Protein AF-A0A7S3JLV6-F1 (afdb_monomer_lite)

Secondary structure (DSSP, 8-state):
---SS---HHHHHHHHHHHHHHHHHHHHHH--S-HHHHHHHHHHHHH-S--PPPPHHHHHHHHHHHHHHHHHHHHHTTTTTTSTTS-SS-----------------------SPPPPP------STT----GGGS------HHHHHHHHHHHHHSTTTTT--HHHHHHHHHH-EEEEE-TT-EEE-TTSPP-EEEEEEES-EEEEE-SSTTSPPEEEEEE-TT-EE-HHHHHH----SSEEEESS-EEEEEEEHHHHHHH-

Sequence (261 aa):
LKMPGGKSKKEIGKIISPILEKLVNRLLIIKPEDPLPYMIQYLEDSIGAGAKPLSKKETEELARLRKQHQKMRDKLGHEEREEDAKIDAEMSDSDDEEYIDELPEVAQRKMTGPARTSVSAEAYGVYHKKSIMASRIIPKSDAIKSNIRSRLLQSFMFSHLNDKDLEIVIDAMEEKIFEPGATVIQQGDDGAELFLVGEGALECFRVMKKGDDPEKIKEYEPGDAFGELALLYNTPRAATIKAKSQSVLYSLDRDTFNLIV

pLDDT: mean 76.67, std 17.54, range [31.52, 97.81]

InterPro domains:
  IPR000595 Cyclic nucleotide-binding domain [PF00027] (176-258)
  IPR000595 Cyclic nucleotide-binding domain [PS50042] (157-261)
  IPR000595 Cyclic nucleotide-binding domain [SM00100] (157-260)
  IPR000595 Cyclic nucleotide-binding domain [cd00038] (157-261)
  IPR014710 RmlC-like jelly roll fold [G3DSA:2.60.120.10] (118-261)
  IPR018488 Cyclic nucleotide-binding, conserved site [PS00888] (184-200)
  IPR018488 Cyclic nucleotide-binding, conserved site [PS00889] (226-243)
  IPR018490 Cyclic nucleotide-binding domain superfamily [SSF51206] (139-260)
  IPR050503 cAMP-dependent protein kinase regulatory subunit-like [PTHR11635] (26-260)

Foldseek 3Di:
DDDPDDDDPVRVCVVVVVLVVVLVVVCVVVVDPDSVVVSVVSCCVVVDPPPDPDDPVRVVVVVVVVVVVVVVVVVVVVVVPPPPPPDPDDDDDDPDPPPPDDDPPPPPPPPPDDDDDDFDADDDDPVPCPDLVPQAFDDDDPVQLVLQLVLLCLEPVRVPFDPVLSSSQSRNWDKDKDAAFDWPAAFQAQFFKKKAWSAAKKWKWADPDDPDDTDTDDMDHHSYIDDVVCLGGVGTHRIIMGGNHTTIMIMHGSVSVVNGD

Structure (mmCIF, N/CA/C/O backbone):
data_AF-A0A7S3JLV6-F1
#
_entry.id   AF-A0A7S3JLV6-F1
#
loop_
_atom_site.group_PDB
_atom_site.id
_atom_site.type_symbol
_atom_site.label_atom_id
_atom_site.label_alt_id
_atom_site.label_comp_id
_atom_site.label_asym_id
_atom_site.label_entity_id
_atom_site.label_seq_id
_atom_site.pdbx_PDB_ins_code
_atom_site.Cartn_x
_atom_site.Cartn_y
_atom_site.Cartn_z
_atom_site.occupancy
_atom_site.B_iso_or_equiv
_atom_site.auth_seq_id
_atom_site.auth_comp_id
_atom_site.auth_asym_id
_atom_site.auth_atom_id
_atom_site.pdbx_PDB_model_num
ATOM 1 N N . LEU A 1 1 ? 48.123 -6.982 -45.212 1.00 38.78 1 LEU A N 1
ATOM 2 C CA . LEU A 1 1 ? 49.195 -6.468 -44.329 1.00 38.78 1 LEU A CA 1
ATOM 3 C C . LEU A 1 1 ? 49.626 -7.556 -43.350 1.00 38.78 1 LEU A C 1
ATOM 5 O O . LEU A 1 1 ? 48.815 -7.981 -42.534 1.00 38.78 1 LEU A O 1
ATOM 9 N N . LYS A 1 2 ? 50.864 -8.045 -43.470 1.00 31.52 2 LYS A N 1
ATOM 10 C CA . LYS A 1 2 ? 51.474 -9.028 -42.562 1.00 31.52 2 LYS A CA 1
ATOM 11 C C . LYS A 1 2 ? 52.355 -8.237 -41.588 1.00 31.52 2 LYS A C 1
ATOM 13 O O . LYS A 1 2 ? 53.310 -7.613 -42.033 1.00 31.52 2 LYS A O 1
ATOM 18 N N . MET A 1 3 ? 51.977 -8.177 -40.310 1.00 36.69 3 MET A N 1
ATOM 19 C CA . MET A 1 3 ? 52.748 -7.460 -39.282 1.00 36.69 3 MET A CA 1
ATOM 20 C C . MET A 1 3 ? 53.935 -8.315 -38.796 1.00 36.69 3 MET A C 1
ATOM 22 O O . MET A 1 3 ? 53.823 -9.546 -38.796 1.00 36.69 3 MET A O 1
ATOM 26 N N . PRO A 1 4 ? 55.072 -7.702 -38.415 1.00 40.78 4 PRO A N 1
ATOM 27 C CA . PRO A 1 4 ? 56.268 -8.422 -37.995 1.00 40.78 4 PRO A CA 1
ATOM 28 C C . PRO A 1 4 ? 56.099 -8.897 -36.543 1.00 40.78 4 PRO A C 1
ATOM 30 O O . PRO A 1 4 ? 55.912 -8.088 -35.641 1.00 40.78 4 PRO A O 1
ATOM 33 N N . GLY A 1 5 ? 56.133 -10.214 -36.323 1.00 46.88 5 GLY A N 1
ATOM 34 C CA . GLY A 1 5 ? 55.893 -10.845 -35.015 1.00 46.88 5 GLY A CA 1
ATOM 35 C C . GLY A 1 5 ? 54.697 -11.793 -35.076 1.00 46.88 5 GLY A C 1
ATOM 36 O O . GLY A 1 5 ? 53.556 -11.402 -34.852 1.00 46.88 5 GLY A O 1
ATOM 37 N N . GLY A 1 6 ? 54.962 -13.039 -35.470 1.00 51.66 6 GLY A N 1
ATOM 38 C CA . GLY A 1 6 ? 53.968 -14.010 -35.928 1.00 51.66 6 GLY A CA 1
ATOM 39 C C . GLY A 1 6 ? 52.929 -14.435 -34.891 1.00 51.66 6 GLY A C 1
ATOM 40 O O . GLY A 1 6 ? 53.185 -15.340 -34.105 1.00 51.66 6 GLY A O 1
ATOM 41 N N . LYS A 1 7 ? 51.726 -13.859 -34.986 1.00 51.75 7 LYS A N 1
ATOM 42 C CA . LYS A 1 7 ? 50.461 -14.511 -34.617 1.00 51.75 7 LYS A CA 1
ATOM 43 C C . LYS A 1 7 ? 49.402 -14.199 -35.677 1.00 51.75 7 LYS A C 1
ATOM 45 O O . LYS A 1 7 ? 49.280 -13.063 -36.135 1.00 51.75 7 LYS A O 1
ATOM 50 N N . SER A 1 8 ? 48.664 -15.212 -36.121 1.00 58.25 8 SER A N 1
ATOM 51 C CA . SER A 1 8 ? 47.588 -15.080 -37.113 1.00 58.25 8 SER A CA 1
ATOM 52 C C . SER A 1 8 ? 46.429 -14.239 -36.554 1.00 58.25 8 SER A C 1
ATOM 54 O O . SER A 1 8 ? 46.129 -14.329 -35.365 1.00 58.25 8 SER A O 1
ATOM 56 N N . LYS A 1 9 ? 45.697 -13.478 -37.391 1.00 58.44 9 LYS A N 1
ATOM 57 C CA . LYS A 1 9 ? 44.464 -12.756 -36.977 1.00 58.44 9 LYS A CA 1
ATOM 58 C C . LYS A 1 9 ? 43.490 -13.660 -36.198 1.00 58.44 9 LYS A C 1
ATOM 60 O O . LYS A 1 9 ? 42.845 -13.204 -35.260 1.00 58.44 9 LYS A O 1
ATOM 65 N N . LYS A 1 10 ? 43.425 -14.951 -36.553 1.00 61.53 10 LYS A N 1
ATOM 66 C CA . LYS A 1 10 ? 42.602 -15.962 -35.865 1.00 61.53 10 LYS A CA 1
ATOM 67 C C . LYS A 1 10 ? 43.108 -16.303 -34.456 1.00 61.53 10 LYS A C 1
ATOM 69 O O . LYS A 1 10 ? 42.305 -16.615 -33.587 1.00 61.53 10 LYS A O 1
ATOM 74 N N . GLU A 1 11 ? 44.414 -16.252 -34.219 1.00 59.38 11 GLU A N 1
ATOM 75 C CA . GLU A 1 11 ? 45.017 -16.518 -32.904 1.00 59.38 11 GLU A CA 1
ATOM 76 C C . GLU A 1 11 ? 44.835 -15.334 -31.956 1.00 59.38 11 GLU A C 1
ATOM 78 O O . GLU A 1 11 ? 44.577 -15.531 -30.775 1.00 59.38 11 GLU A O 1
ATOM 83 N N . ILE A 1 12 ? 44.894 -14.110 -32.485 1.00 61.12 12 ILE A N 1
ATOM 84 C CA . ILE A 1 12 ? 44.617 -12.887 -31.723 1.00 61.12 12 ILE A CA 1
ATOM 85 C C . ILE A 1 12 ? 43.153 -12.873 -31.261 1.00 61.12 12 ILE A C 1
ATOM 87 O O . ILE A 1 12 ? 42.892 -12.658 -30.080 1.00 61.12 12 ILE A O 1
ATOM 91 N N . GLY A 1 13 ? 42.208 -13.194 -32.153 1.00 61.16 13 GLY A N 1
ATOM 92 C CA . GLY A 1 13 ? 40.788 -13.306 -31.795 1.00 61.16 13 GLY A CA 1
ATOM 93 C C . GLY A 1 13 ? 40.528 -14.334 -30.689 1.00 61.16 13 GLY A C 1
ATOM 94 O O . GLY A 1 13 ? 39.818 -14.043 -29.735 1.00 61.16 13 GLY A O 1
ATOM 95 N N . LYS A 1 14 ? 41.190 -15.499 -30.736 1.00 68.75 14 LYS A N 1
ATOM 96 C CA . LYS A 1 14 ? 41.064 -16.534 -29.691 1.00 68.75 14 LYS A CA 1
ATOM 97 C C . LYS A 1 14 ? 41.567 -16.100 -28.309 1.00 68.75 14 LYS A C 1
ATOM 99 O O . LYS A 1 14 ? 41.136 -16.676 -27.318 1.00 68.75 14 LYS A O 1
ATOM 104 N N . ILE A 1 15 ? 42.476 -15.128 -28.240 1.00 68.25 15 ILE A N 1
ATOM 105 C CA . ILE A 1 15 ? 43.037 -14.621 -26.977 1.00 68.25 15 ILE A CA 1
ATOM 106 C C . ILE A 1 15 ? 42.240 -13.414 -26.468 1.00 68.25 15 ILE A C 1
ATOM 108 O O . ILE A 1 15 ? 42.000 -13.303 -25.270 1.00 68.25 15 ILE A O 1
ATOM 112 N N . ILE A 1 16 ? 41.811 -12.525 -27.368 1.00 67.38 16 ILE A N 1
ATOM 113 C CA . ILE A 1 16 ? 41.129 -11.274 -27.013 1.00 67.38 16 ILE A CA 1
ATOM 114 C C . ILE A 1 16 ? 39.658 -11.509 -26.649 1.00 67.38 16 ILE A C 1
ATOM 116 O O . ILE A 1 16 ? 39.186 -10.940 -25.664 1.00 67.38 16 ILE A O 1
ATOM 120 N N . SER A 1 17 ? 38.936 -12.356 -27.392 1.00 75.62 17 SER A N 1
ATOM 121 C CA . SER A 1 17 ? 37.501 -12.580 -27.163 1.00 75.62 17 SER A CA 1
ATOM 122 C C . SER A 1 17 ? 37.182 -13.047 -25.733 1.00 75.62 17 SER A C 1
ATOM 124 O O . SER A 1 17 ? 36.332 -12.423 -25.106 1.00 75.62 17 SER A O 1
ATOM 126 N N . PRO A 1 18 ? 37.905 -14.017 -25.133 1.00 80.44 18 PRO A N 1
ATOM 127 C CA . PRO A 1 18 ? 37.627 -14.448 -23.760 1.00 80.44 18 PRO A CA 1
ATOM 128 C C . PRO A 1 18 ? 37.896 -13.379 -22.690 1.00 80.44 18 PRO A C 1
ATOM 130 O O . PRO A 1 18 ? 37.285 -13.412 -21.623 1.00 80.44 18 PRO A O 1
ATOM 133 N N . ILE A 1 19 ? 38.829 -12.453 -22.937 1.00 79.19 19 ILE A N 1
ATOM 134 C CA . ILE A 1 19 ? 39.157 -11.364 -22.001 1.00 79.19 19 ILE A CA 1
ATOM 135 C C . ILE A 1 19 ? 38.066 -10.294 -22.059 1.00 79.19 19 ILE A C 1
ATOM 137 O O . ILE A 1 19 ? 37.557 -9.876 -21.020 1.00 79.19 19 ILE A O 1
ATOM 141 N N . LEU A 1 20 ? 37.664 -9.897 -23.270 1.00 78.94 20 LEU A N 1
ATOM 142 C CA . LEU A 1 20 ? 36.603 -8.912 -23.469 1.00 78.94 20 LEU A CA 1
ATOM 143 C C . LEU A 1 20 ? 35.240 -9.436 -23.010 1.00 78.94 20 LEU A C 1
ATOM 145 O O . LEU A 1 20 ? 34.510 -8.706 -22.352 1.00 78.94 20 LEU A O 1
ATOM 149 N N . GLU A 1 21 ? 34.913 -10.703 -23.266 1.00 81.88 21 GLU A N 1
ATOM 150 C CA . GLU A 1 21 ? 33.673 -11.314 -22.768 1.00 81.88 21 GLU A CA 1
ATOM 151 C C . GLU A 1 21 ? 33.609 -11.302 -21.235 1.00 81.88 21 GLU A C 1
ATOM 153 O O . GLU A 1 21 ? 32.581 -10.956 -20.651 1.00 81.88 21 GLU A O 1
ATOM 158 N N . LYS A 1 22 ? 34.717 -11.620 -20.554 1.00 80.50 22 LYS A N 1
ATOM 159 C CA . LYS A 1 22 ? 34.779 -11.565 -19.086 1.00 80.50 22 LYS A CA 1
ATOM 160 C C . LYS A 1 22 ? 34.726 -10.134 -18.545 1.00 80.50 22 LYS A C 1
ATOM 162 O O . LYS A 1 22 ? 34.094 -9.924 -17.509 1.00 80.50 22 LYS A O 1
ATOM 167 N N . LEU A 1 23 ? 35.336 -9.169 -19.234 1.00 83.19 23 LEU A N 1
ATOM 168 C CA . LEU A 1 23 ? 35.244 -7.747 -18.892 1.00 83.19 23 LEU A CA 1
ATOM 169 C C . LEU A 1 23 ? 33.799 -7.250 -19.000 1.00 83.19 23 LEU A C 1
ATOM 171 O O . LEU A 1 23 ? 33.279 -6.666 -18.053 1.00 83.19 23 LEU A O 1
ATOM 175 N N . VAL A 1 24 ? 33.140 -7.524 -20.129 1.00 82.94 24 VAL A N 1
ATOM 176 C CA . VAL A 1 24 ? 31.755 -7.110 -20.390 1.00 82.94 24 VAL A CA 1
ATOM 177 C C . VAL A 1 24 ? 30.806 -7.744 -19.377 1.00 82.94 24 VAL A C 1
ATOM 179 O O . VAL A 1 24 ? 29.995 -7.039 -18.785 1.00 82.94 24 VAL A O 1
ATOM 182 N N . ASN A 1 25 ? 30.954 -9.039 -19.085 1.00 83.62 25 ASN A N 1
ATOM 183 C CA . ASN A 1 25 ? 30.148 -9.694 -18.054 1.00 83.62 25 ASN A CA 1
ATOM 184 C C . ASN A 1 25 ? 30.322 -9.035 -16.677 1.00 83.62 25 ASN A C 1
ATOM 186 O O . ASN A 1 25 ? 29.342 -8.838 -15.965 1.00 83.62 25 ASN A O 1
ATOM 190 N N . ARG A 1 26 ? 31.545 -8.643 -16.296 1.00 81.75 26 ARG A N 1
ATOM 191 C CA . ARG A 1 26 ? 31.773 -7.945 -15.022 1.00 81.75 26 ARG A CA 1
ATOM 192 C C . ARG A 1 26 ? 31.239 -6.515 -15.008 1.00 81.75 26 ARG A C 1
ATOM 194 O O . ARG A 1 26 ? 30.681 -6.111 -13.993 1.00 81.75 26 ARG A O 1
ATOM 201 N N . LEU A 1 27 ? 31.349 -5.781 -16.114 1.00 85.75 27 LEU A N 1
ATOM 202 C CA . LEU A 1 27 ? 30.738 -4.457 -16.261 1.00 85.75 27 LEU A CA 1
ATOM 203 C C . LEU A 1 27 ? 29.217 -4.520 -16.113 1.00 85.75 27 LEU A C 1
ATOM 205 O O . LEU A 1 27 ? 28.640 -3.682 -15.428 1.00 85.75 27 LEU A O 1
ATOM 209 N N . LEU A 1 28 ? 28.577 -5.532 -16.706 1.00 85.06 28 LEU A N 1
ATOM 210 C CA . LEU A 1 28 ? 27.129 -5.726 -16.610 1.00 85.06 28 LEU A CA 1
ATOM 211 C C . LEU A 1 28 ? 26.672 -6.116 -15.197 1.00 85.06 28 LEU A C 1
ATOM 213 O O . LEU A 1 28 ? 25.560 -5.768 -14.810 1.00 85.06 28 LEU A O 1
ATOM 217 N N . ILE A 1 29 ? 27.516 -6.809 -14.425 1.00 85.94 29 ILE A N 1
ATOM 218 C CA . ILE A 1 29 ? 27.214 -7.200 -13.039 1.00 85.94 29 ILE A CA 1
ATOM 219 C C . ILE A 1 29 ? 27.423 -6.034 -12.064 1.00 85.94 29 ILE A C 1
ATOM 221 O O . ILE A 1 29 ? 26.593 -5.816 -11.189 1.00 85.94 29 ILE A O 1
ATOM 225 N N . ILE A 1 30 ? 28.539 -5.311 -12.185 1.00 85.25 30 ILE A N 1
ATOM 226 C CA . ILE A 1 30 ? 28.943 -4.285 -11.208 1.00 85.25 30 ILE A CA 1
ATOM 227 C C . ILE A 1 30 ? 28.317 -2.925 -11.529 1.00 85.25 30 ILE A C 1
ATOM 229 O O . ILE A 1 30 ? 28.078 -2.143 -10.615 1.00 85.25 30 ILE A O 1
ATOM 233 N N . LYS A 1 31 ? 28.039 -2.656 -12.812 1.00 83.31 31 LYS A N 1
ATOM 234 C CA . LYS A 1 31 ? 27.427 -1.423 -13.326 1.00 83.31 31 LYS A CA 1
ATOM 235 C C . LYS A 1 31 ? 28.002 -0.143 -12.677 1.00 83.31 31 LYS A C 1
ATOM 237 O O . LYS A 1 31 ? 27.264 0.592 -12.022 1.00 83.31 31 LYS A O 1
ATOM 242 N N . PRO A 1 32 ? 29.313 0.124 -12.827 1.00 83.25 32 PRO A N 1
ATOM 243 C CA . PRO A 1 32 ? 29.923 1.345 -12.303 1.00 83.25 32 PRO A CA 1
ATOM 244 C C . PRO A 1 32 ? 29.370 2.598 -13.007 1.00 83.25 32 PRO A C 1
ATOM 246 O O . PRO A 1 32 ? 29.011 2.533 -14.182 1.00 83.25 32 PRO A O 1
ATOM 249 N N . GLU A 1 33 ? 29.330 3.736 -12.301 1.00 78.44 33 GLU A N 1
ATOM 250 C CA . GLU A 1 33 ? 28.879 5.030 -12.853 1.00 78.44 33 GLU A CA 1
ATOM 251 C C . GLU A 1 33 ? 29.753 5.512 -14.022 1.00 78.44 33 GLU A C 1
ATOM 253 O O . GLU A 1 33 ? 29.227 6.037 -15.001 1.00 78.44 33 GLU A O 1
ATOM 258 N N . ASP A 1 34 ? 31.069 5.273 -13.954 1.00 83.38 34 ASP A N 1
ATOM 259 C CA . ASP A 1 34 ? 32.001 5.469 -15.067 1.00 83.38 34 ASP A CA 1
ATOM 260 C C . ASP A 1 34 ? 32.699 4.138 -15.412 1.00 83.38 34 ASP A C 1
ATOM 262 O O . ASP A 1 34 ? 33.467 3.603 -14.601 1.00 83.38 34 ASP A O 1
ATOM 266 N N . PRO A 1 35 ? 32.447 3.562 -16.601 1.00 78.88 35 PRO A N 1
ATOM 267 C CA . PRO A 1 35 ? 33.045 2.295 -16.999 1.00 78.88 35 PRO A CA 1
ATOM 268 C C . PRO A 1 35 ? 34.532 2.417 -17.360 1.00 78.88 35 PRO A C 1
ATOM 270 O O . PRO A 1 35 ? 35.232 1.405 -17.345 1.00 78.88 35 PRO A O 1
ATOM 273 N N . LEU A 1 36 ? 35.042 3.612 -17.689 1.00 78.62 36 LEU A N 1
ATOM 274 C CA . LEU A 1 36 ? 36.404 3.781 -18.211 1.00 78.62 36 LEU A CA 1
ATOM 275 C C . LEU A 1 36 ? 37.499 3.410 -17.194 1.00 78.62 36 LEU A C 1
ATOM 277 O O . LEU A 1 36 ? 38.338 2.571 -17.539 1.00 78.62 36 LEU A O 1
ATOM 281 N N . PRO A 1 37 ? 37.503 3.932 -15.949 1.00 83.75 37 PRO A N 1
ATOM 282 C CA . PRO A 1 37 ? 38.510 3.567 -14.950 1.00 83.75 37 PRO A CA 1
ATOM 283 C C . PRO A 1 37 ? 38.500 2.069 -14.632 1.00 83.75 37 PRO A C 1
ATOM 285 O O . PRO A 1 37 ? 39.553 1.445 -14.514 1.00 83.75 37 PRO A O 1
ATOM 288 N N . TYR A 1 38 ? 37.304 1.477 -14.566 1.00 82.19 38 TYR A N 1
ATOM 289 C CA . TYR A 1 38 ? 37.124 0.056 -14.280 1.00 82.19 38 TYR A CA 1
ATOM 290 C C . TYR A 1 38 ? 37.680 -0.836 -15.397 1.00 82.19 38 TYR A C 1
ATOM 292 O O . TYR A 1 38 ? 38.360 -1.827 -15.129 1.00 82.19 38 TYR A O 1
ATOM 300 N N . MET A 1 39 ? 37.419 -0.484 -16.661 1.00 80.75 39 MET A N 1
ATOM 301 C CA . MET A 1 39 ? 37.956 -1.215 -17.811 1.00 80.75 39 MET A CA 1
ATOM 302 C C . MET A 1 39 ? 39.480 -1.167 -17.859 1.00 80.75 39 MET A C 1
ATOM 304 O O . MET A 1 39 ? 40.103 -2.186 -18.146 1.00 80.75 39 MET A O 1
ATOM 308 N N . ILE A 1 40 ? 40.072 -0.004 -17.575 1.00 80.75 40 ILE A N 1
ATOM 309 C CA . ILE A 1 40 ? 41.527 0.179 -17.570 1.00 80.75 40 ILE A CA 1
ATOM 310 C C . ILE A 1 40 ? 42.155 -0.714 -16.502 1.00 80.75 40 ILE A C 1
ATOM 312 O O . ILE A 1 40 ? 42.997 -1.542 -16.836 1.00 80.75 40 ILE A O 1
ATOM 316 N N . GLN A 1 41 ? 41.671 -0.633 -15.262 1.00 79.31 41 GLN A N 1
ATOM 317 C CA . GLN A 1 41 ? 42.179 -1.447 -14.160 1.00 79.31 41 GLN A CA 1
ATOM 318 C C . GLN A 1 41 ? 42.022 -2.952 -14.431 1.00 79.31 41 GLN A C 1
ATOM 320 O O . GLN A 1 41 ? 42.948 -3.732 -14.226 1.00 79.31 41 GLN A O 1
ATOM 325 N N . TYR A 1 42 ? 40.874 -3.376 -14.969 1.00 81.12 42 TYR A N 1
ATOM 326 C CA . TYR A 1 42 ? 40.648 -4.779 -15.320 1.00 81.12 42 TYR A CA 1
ATOM 327 C C . TYR A 1 42 ? 41.605 -5.274 -16.412 1.00 81.12 42 TYR A C 1
ATOM 329 O O . TYR A 1 42 ? 42.077 -6.413 -16.365 1.00 81.12 42 TYR A O 1
ATOM 337 N N . LEU A 1 43 ? 41.884 -4.448 -17.422 1.00 78.81 43 LEU A N 1
ATOM 338 C CA . LEU A 1 43 ? 42.823 -4.785 -18.491 1.00 78.81 43 LEU A CA 1
ATOM 339 C C . LEU A 1 43 ? 44.273 -4.792 -17.987 1.00 78.81 43 LEU A C 1
ATOM 341 O O . LEU A 1 43 ? 45.035 -5.673 -18.379 1.00 78.81 43 LEU A O 1
ATOM 345 N N . GLU A 1 44 ? 44.635 -3.884 -17.082 1.00 75.00 44 GLU A N 1
ATOM 346 C CA . GLU A 1 44 ? 45.940 -3.860 -16.410 1.00 75.00 44 GLU A CA 1
ATOM 347 C C . GLU A 1 44 ? 46.174 -5.128 -15.573 1.00 75.00 44 GLU A C 1
ATOM 349 O O . GLU A 1 44 ? 47.216 -5.777 -15.706 1.00 75.00 44 GLU A O 1
ATOM 354 N N . ASP A 1 45 ? 45.173 -5.541 -14.795 1.00 74.56 45 ASP A N 1
ATOM 355 C CA . ASP A 1 45 ? 45.230 -6.744 -13.962 1.00 74.56 45 ASP A CA 1
ATOM 356 C C . ASP A 1 45 ? 45.231 -8.039 -14.794 1.00 74.56 45 ASP A C 1
ATOM 358 O O . ASP A 1 45 ? 45.881 -9.023 -14.434 1.00 74.56 45 ASP A O 1
ATOM 362 N N . SER A 1 46 ? 44.503 -8.064 -15.917 1.00 69.19 46 SER A N 1
ATOM 363 C CA . SER A 1 46 ? 44.333 -9.272 -16.742 1.00 69.19 46 SER A CA 1
ATOM 364 C C . SER A 1 46 ? 45.442 -9.502 -17.770 1.00 69.19 46 SER A C 1
ATOM 366 O O . SER A 1 46 ? 45.711 -10.653 -18.116 1.00 69.19 46 SER A O 1
ATOM 368 N N . ILE A 1 47 ? 46.096 -8.443 -18.257 1.00 65.88 47 ILE A N 1
ATOM 369 C CA . ILE A 1 47 ? 47.192 -8.540 -19.238 1.00 65.88 47 ILE A CA 1
ATOM 370 C C . ILE A 1 47 ? 48.561 -8.631 -18.533 1.00 65.88 47 ILE A C 1
ATOM 372 O O . ILE A 1 47 ? 49.548 -9.048 -19.145 1.00 65.88 47 ILE A O 1
ATOM 376 N N . GLY A 1 48 ? 48.612 -8.353 -17.225 1.00 54.69 48 GLY A N 1
ATOM 377 C CA . GLY A 1 48 ? 49.842 -8.298 -16.442 1.00 54.69 48 GLY A CA 1
ATOM 378 C C . GLY A 1 48 ? 50.619 -7.015 -16.737 1.00 54.69 48 GLY A C 1
ATOM 379 O O . GLY A 1 48 ? 50.591 -6.503 -17.854 1.00 54.69 48 GLY A O 1
ATOM 380 N N . ALA A 1 49 ? 51.319 -6.497 -15.724 1.00 49.84 49 ALA A N 1
ATOM 381 C CA . ALA A 1 49 ? 52.064 -5.233 -15.715 1.00 49.84 49 ALA A CA 1
ATOM 382 C C . ALA A 1 49 ? 53.202 -5.150 -16.765 1.00 49.84 49 ALA A C 1
ATOM 384 O O . ALA A 1 49 ? 54.388 -5.139 -16.443 1.00 49.84 49 ALA A O 1
ATOM 385 N N . GLY A 1 50 ? 52.837 -5.103 -18.046 1.00 46.34 50 GLY A N 1
ATOM 386 C CA . GLY A 1 50 ? 53.720 -4.985 -19.203 1.00 46.34 50 GLY A CA 1
ATOM 387 C C . GLY A 1 50 ? 53.546 -3.677 -19.973 1.00 46.34 50 GLY A C 1
ATOM 388 O O . GLY A 1 50 ? 54.248 -3.463 -20.962 1.00 46.34 50 GLY A O 1
ATOM 389 N N . ALA A 1 51 ? 52.658 -2.781 -19.535 1.00 50.69 51 ALA A N 1
ATOM 390 C CA . ALA A 1 51 ? 52.667 -1.405 -20.007 1.00 50.69 51 ALA A CA 1
ATOM 391 C C . ALA A 1 51 ? 53.881 -0.705 -19.383 1.00 50.69 51 ALA A C 1
ATOM 393 O O . ALA A 1 51 ? 53.810 -0.127 -18.300 1.00 50.69 51 ALA A O 1
ATOM 394 N N . LYS A 1 52 ? 55.039 -0.793 -20.051 1.00 56.78 52 LYS A N 1
ATOM 395 C CA . LYS A 1 52 ? 56.135 0.139 -19.769 1.00 56.78 52 LYS A CA 1
ATOM 396 C C . LYS A 1 52 ? 55.552 1.555 -19.868 1.00 56.78 52 LYS A C 1
ATOM 398 O O . LYS A 1 52 ? 54.824 1.813 -20.830 1.00 56.78 52 LYS A O 1
ATOM 403 N N . PRO A 1 53 ? 55.843 2.456 -18.912 1.00 57.69 53 PRO A N 1
ATOM 404 C CA . PRO A 1 53 ? 55.431 3.848 -19.041 1.00 57.69 53 PRO A CA 1
ATOM 405 C C . PRO A 1 53 ? 55.900 4.361 -20.403 1.00 57.69 53 PRO A C 1
ATOM 407 O O . PRO A 1 53 ? 57.028 4.052 -20.806 1.00 57.69 53 PRO A O 1
ATOM 410 N N . LEU A 1 54 ? 55.013 5.070 -21.116 1.00 57.69 54 LEU A N 1
ATOM 411 C CA . LEU A 1 54 ? 55.284 5.556 -22.469 1.00 57.69 54 LEU A CA 1
ATOM 412 C C . LEU A 1 54 ? 56.673 6.203 -22.503 1.00 57.69 54 LEU A C 1
ATOM 414 O O . LEU A 1 54 ? 57.020 7.018 -21.642 1.00 57.69 54 LEU A O 1
ATOM 418 N N . SER A 1 55 ? 57.480 5.820 -23.489 1.00 65.69 55 SER A N 1
ATOM 419 C CA . SER A 1 55 ? 58.785 6.430 -23.719 1.00 65.69 55 SER A CA 1
ATOM 420 C C . SER A 1 55 ? 58.622 7.944 -23.859 1.00 65.69 55 SER A C 1
ATOM 422 O O . SER A 1 55 ? 57.627 8.409 -24.413 1.00 65.69 55 SER A O 1
ATOM 424 N N . LYS A 1 56 ? 59.618 8.733 -23.430 1.00 62.94 56 LYS A N 1
ATOM 425 C CA . LYS A 1 56 ? 59.584 10.206 -23.556 1.00 62.94 56 LYS A CA 1
ATOM 426 C C . LYS A 1 56 ? 59.199 10.671 -24.971 1.00 62.94 56 LYS A C 1
ATOM 428 O O . LYS A 1 56 ? 58.472 11.647 -25.123 1.00 62.94 56 LYS A O 1
ATOM 433 N N . LYS A 1 57 ? 59.618 9.922 -26.000 1.00 68.88 57 LYS A N 1
ATOM 434 C CA . LYS A 1 57 ? 59.248 10.183 -27.400 1.00 68.88 57 LYS A CA 1
ATOM 435 C C . LYS A 1 57 ? 57.763 9.939 -27.685 1.00 68.88 57 LYS A C 1
ATOM 437 O O . LYS A 1 57 ? 57.134 10.752 -28.348 1.00 68.88 57 LYS A O 1
ATOM 442 N N . GLU A 1 58 ? 57.200 8.859 -27.153 1.00 70.38 58 GLU A N 1
ATOM 443 C CA . GLU A 1 58 ? 55.788 8.501 -27.335 1.00 70.38 58 GLU A CA 1
ATOM 444 C C . GLU A 1 58 ? 54.877 9.471 -26.570 1.00 70.38 58 GLU A C 1
ATOM 446 O O . GLU A 1 58 ? 53.823 9.855 -27.069 1.00 70.38 58 GLU A O 1
ATOM 451 N N . THR A 1 59 ? 55.301 9.953 -25.394 1.00 70.00 59 THR A N 1
ATOM 452 C CA . THR A 1 59 ? 54.561 10.986 -24.648 1.00 70.00 59 THR A CA 1
ATOM 453 C C . THR A 1 59 ? 54.551 12.338 -25.362 1.00 70.00 59 THR A C 1
ATOM 455 O O . THR A 1 59 ? 53.530 13.027 -25.365 1.00 70.00 59 THR A O 1
ATOM 458 N N . GLU A 1 60 ? 55.666 12.715 -25.995 1.00 73.81 60 GLU A N 1
ATOM 459 C CA . GLU A 1 60 ? 55.765 13.943 -26.791 1.00 73.81 60 GLU A CA 1
ATOM 460 C C . GLU A 1 60 ? 54.919 13.856 -28.065 1.00 73.81 60 GLU A C 1
ATOM 462 O O . GLU A 1 60 ? 54.223 14.812 -28.414 1.00 73.81 60 GLU A O 1
ATOM 467 N N . GLU A 1 61 ? 54.917 12.699 -28.729 1.00 79.50 61 GLU A N 1
ATOM 468 C CA . GLU A 1 61 ? 54.082 12.432 -29.899 1.00 79.50 61 GLU A CA 1
ATOM 469 C C . GLU A 1 61 ? 52.587 12.458 -29.548 1.00 79.50 61 GLU A C 1
ATOM 471 O O . GLU A 1 61 ? 51.807 13.132 -30.224 1.00 79.50 61 GLU A O 1
ATOM 476 N N . LEU A 1 62 ? 52.192 11.840 -28.431 1.00 69.69 62 LEU A N 1
ATOM 477 C CA . LEU A 1 62 ? 50.812 11.850 -27.942 1.00 69.69 62 LEU A CA 1
ATOM 478 C C . LEU A 1 62 ? 50.336 13.269 -27.588 1.00 69.69 62 LEU A C 1
ATOM 480 O O . LEU A 1 62 ? 49.205 13.649 -27.902 1.00 69.69 62 LEU A O 1
ATOM 484 N N . ALA A 1 63 ? 51.200 14.087 -26.977 1.00 76.31 63 ALA A N 1
ATOM 485 C CA . ALA A 1 63 ? 50.908 15.496 -26.710 1.00 76.31 63 ALA A CA 1
ATOM 486 C C . ALA A 1 63 ? 50.741 16.304 -28.011 1.00 76.31 63 ALA A C 1
ATOM 488 O O . ALA A 1 63 ? 49.893 17.200 -28.091 1.00 76.31 63 ALA A O 1
ATOM 489 N N . ARG A 1 64 ? 51.513 15.964 -29.050 1.00 82.88 64 ARG A N 1
ATOM 490 C CA . ARG A 1 64 ? 51.423 16.581 -30.378 1.00 82.88 64 ARG A CA 1
ATOM 491 C C . ARG A 1 64 ? 50.119 16.215 -31.084 1.00 82.88 64 ARG A C 1
ATOM 493 O O . ARG A 1 64 ? 49.429 17.118 -31.557 1.00 82.88 64 ARG A O 1
ATOM 500 N N . LEU A 1 65 ? 49.744 14.934 -31.078 1.00 76.81 65 LEU A N 1
ATOM 501 C CA . LEU A 1 65 ? 48.486 14.446 -31.652 1.00 76.81 65 LEU A CA 1
ATOM 502 C C . LEU A 1 65 ? 47.271 15.043 -30.939 1.00 76.81 65 LEU A C 1
ATOM 504 O O . LEU A 1 65 ? 46.336 15.480 -31.602 1.00 76.81 65 LEU A O 1
ATOM 508 N N . ARG A 1 66 ? 47.296 15.155 -29.604 1.00 78.62 66 ARG A N 1
ATOM 509 C CA . ARG A 1 66 ? 46.220 15.813 -28.840 1.00 78.62 66 ARG A CA 1
ATOM 510 C C . ARG A 1 66 ? 46.067 17.287 -29.210 1.00 78.62 66 ARG A C 1
ATOM 512 O O . ARG A 1 66 ? 44.948 17.742 -29.426 1.00 78.62 66 ARG A O 1
ATOM 519 N N . LYS A 1 67 ? 47.174 18.024 -29.367 1.00 78.00 67 LYS A N 1
ATOM 520 C CA . LYS A 1 67 ? 47.144 19.410 -29.873 1.00 78.00 67 LYS A CA 1
ATOM 521 C C . LYS A 1 67 ? 46.606 19.502 -31.301 1.00 78.00 67 LYS A C 1
ATOM 523 O O . LYS A 1 67 ? 45.918 20.465 -31.625 1.00 78.00 67 LYS A O 1
ATOM 528 N N . GLN A 1 68 ? 46.920 18.531 -32.154 1.00 78.12 68 GLN A N 1
ATOM 529 C CA . GLN A 1 68 ? 46.424 18.488 -33.527 1.00 78.12 68 GLN A CA 1
ATOM 530 C C . GLN A 1 68 ? 44.925 18.170 -33.575 1.00 78.12 68 GLN A C 1
ATOM 532 O O . GLN A 1 68 ? 44.199 18.814 -34.322 1.00 78.12 68 GLN A O 1
ATOM 537 N N . HIS A 1 69 ? 44.454 17.252 -32.732 1.00 72.38 69 HIS A N 1
ATOM 538 C CA . HIS A 1 69 ? 43.041 16.901 -32.618 1.00 72.38 69 HIS A CA 1
ATOM 539 C C . HIS A 1 69 ? 42.214 18.049 -32.032 1.00 72.38 69 HIS A C 1
ATOM 541 O O . HIS A 1 69 ? 41.130 18.330 -32.525 1.00 72.38 69 HIS A O 1
ATOM 547 N N . GLN A 1 70 ? 42.751 18.769 -31.041 1.00 72.06 70 GLN A N 1
ATOM 548 C CA . GLN A 1 70 ? 42.138 19.994 -30.524 1.00 72.06 70 GLN A CA 1
ATOM 549 C C . GLN A 1 70 ? 42.035 21.056 -31.627 1.00 72.06 70 GLN A C 1
ATOM 551 O O . GLN A 1 70 ? 40.958 21.579 -31.862 1.00 72.06 70 GLN A O 1
ATOM 556 N N . LYS A 1 71 ? 43.112 21.285 -32.394 1.00 77.12 71 LYS A N 1
ATOM 557 C CA . LYS A 1 71 ? 43.092 22.198 -33.551 1.00 77.12 71 LYS A CA 1
ATOM 558 C C . LYS A 1 71 ? 42.112 21.783 -34.649 1.00 77.12 71 LYS A C 1
ATOM 560 O O . LYS A 1 71 ? 41.546 22.654 -35.291 1.00 77.12 71 LYS A O 1
ATOM 565 N N . MET A 1 72 ? 41.954 20.486 -34.908 1.00 71.38 72 MET A N 1
ATOM 566 C CA . MET A 1 72 ? 40.971 19.967 -35.868 1.00 71.38 72 MET A CA 1
ATOM 567 C C . MET A 1 72 ? 39.546 20.174 -35.352 1.00 71.38 72 MET A C 1
ATOM 569 O O . MET A 1 72 ? 38.682 20.574 -36.118 1.00 71.38 72 MET A O 1
ATOM 573 N N . ARG A 1 73 ? 39.320 19.973 -34.050 1.00 68.12 73 ARG A N 1
ATOM 574 C CA . ARG A 1 73 ? 38.025 20.198 -33.400 1.00 68.12 73 ARG A CA 1
ATOM 575 C C . ARG A 1 73 ? 37.646 21.679 -33.367 1.00 68.12 73 ARG A C 1
ATOM 577 O O . ARG A 1 73 ? 36.502 22.012 -33.632 1.00 68.12 73 ARG A O 1
ATOM 584 N N . ASP A 1 74 ? 38.614 22.554 -33.111 1.00 68.38 74 ASP A N 1
ATOM 585 C CA . ASP A 1 74 ? 38.427 24.009 -33.133 1.00 68.38 74 ASP A CA 1
ATOM 586 C C . ASP A 1 74 ? 38.268 24.543 -34.575 1.00 68.38 74 ASP A C 1
ATOM 588 O O . ASP A 1 74 ? 37.650 25.583 -34.777 1.00 68.38 74 ASP A O 1
ATOM 592 N N . LYS A 1 75 ? 38.796 23.829 -35.585 1.00 68.56 75 LYS A N 1
ATOM 593 C CA . LYS A 1 75 ? 38.542 24.103 -37.011 1.00 68.56 75 LYS A CA 1
ATOM 594 C C . LYS A 1 75 ? 37.151 23.647 -37.456 1.00 68.56 75 LYS A C 1
ATOM 596 O O . LYS A 1 75 ? 36.471 24.429 -38.103 1.00 68.56 75 LYS A O 1
ATOM 601 N N . LEU A 1 76 ? 36.717 22.443 -37.069 1.00 57.75 76 LEU A N 1
ATOM 602 C CA . LEU A 1 76 ? 35.350 21.971 -37.331 1.00 57.75 76 LEU A CA 1
ATOM 603 C C . LEU A 1 76 ? 34.305 22.857 -36.634 1.00 57.75 76 LEU A C 1
ATOM 605 O O . LEU A 1 76 ? 33.297 23.199 -37.233 1.00 57.75 76 LEU A O 1
ATOM 609 N N . GLY A 1 77 ? 34.585 23.322 -35.411 1.00 54.22 77 GLY A N 1
ATOM 610 C CA . GLY A 1 77 ? 33.710 24.255 -34.690 1.00 54.22 77 GLY A CA 1
ATOM 611 C C . GLY A 1 77 ? 33.616 25.663 -35.300 1.00 54.22 77 GLY A C 1
ATOM 612 O O . GLY A 1 77 ? 32.861 26.488 -34.786 1.00 54.22 77 GLY A O 1
ATOM 613 N N . HIS A 1 78 ? 34.374 25.958 -36.364 1.00 46.56 78 HIS A N 1
ATOM 614 C CA . HIS A 1 78 ? 34.297 27.215 -37.112 1.00 46.56 78 HIS A CA 1
ATOM 615 C C . HIS A 1 78 ? 33.590 27.096 -38.473 1.00 46.56 78 HIS A C 1
ATOM 617 O O . HIS A 1 78 ? 33.264 28.137 -39.038 1.00 46.56 78 HIS A O 1
ATOM 623 N N . GLU A 1 79 ? 33.303 25.886 -38.966 1.00 44.53 79 GLU A N 1
ATOM 624 C CA . GLU A 1 79 ? 32.512 25.664 -40.193 1.00 44.53 79 GLU A CA 1
ATOM 625 C C . GLU A 1 79 ? 31.009 25.467 -39.898 1.00 44.53 79 GLU A C 1
ATOM 627 O O . GLU A 1 79 ? 30.172 25.765 -40.744 1.00 44.53 79 GLU A O 1
ATOM 632 N N . GLU A 1 80 ? 30.627 25.120 -38.663 1.00 44.84 80 GLU A N 1
ATOM 633 C CA . GLU A 1 80 ? 29.223 24.947 -38.229 1.00 44.84 80 GLU A CA 1
ATOM 634 C C . GLU A 1 80 ? 28.423 26.268 -38.061 1.00 44.84 80 GLU A C 1
ATOM 636 O O . GLU A 1 80 ? 27.451 26.319 -37.311 1.00 44.84 80 GLU A O 1
ATOM 641 N N . ARG A 1 81 ? 28.815 27.380 -38.705 1.00 41.53 81 ARG A N 1
ATOM 642 C CA . ARG A 1 81 ? 28.057 28.654 -38.638 1.00 41.53 81 ARG A CA 1
ATOM 643 C C . ARG A 1 81 ? 27.674 29.292 -39.971 1.00 41.53 81 ARG A C 1
ATOM 645 O O . ARG A 1 81 ? 27.010 30.326 -39.934 1.00 41.53 81 ARG A O 1
ATOM 652 N N . GLU A 1 82 ? 28.018 28.707 -41.119 1.00 42.75 82 GLU A N 1
ATOM 653 C CA . GLU A 1 82 ? 27.640 29.288 -42.424 1.00 42.75 82 GLU A CA 1
ATOM 654 C C . GLU A 1 82 ? 26.827 28.370 -43.358 1.00 42.75 82 GLU A C 1
ATOM 656 O O . GLU A 1 82 ? 26.349 28.857 -44.380 1.00 42.75 82 GLU A O 1
ATOM 661 N N . GLU A 1 83 ? 26.553 27.106 -43.007 1.00 42.72 83 GLU A N 1
ATOM 662 C CA . GLU A 1 83 ? 25.793 26.186 -43.885 1.00 42.72 83 GLU A CA 1
ATOM 663 C C . GLU A 1 83 ? 24.359 25.839 -43.434 1.00 42.72 83 GLU A C 1
ATOM 665 O O . GLU A 1 83 ? 23.656 25.127 -44.144 1.00 42.72 83 GLU A O 1
ATOM 670 N N . ASP A 1 84 ? 23.836 26.428 -42.353 1.00 36.78 84 ASP A N 1
ATOM 671 C CA . ASP A 1 84 ? 22.452 26.175 -41.888 1.00 36.78 84 ASP A CA 1
ATOM 672 C C . ASP A 1 84 ? 21.358 26.948 -42.666 1.00 36.78 84 ASP A C 1
ATOM 674 O O . ASP A 1 84 ? 20.221 27.065 -42.210 1.00 36.78 84 ASP A O 1
ATOM 678 N N . ALA A 1 85 ? 21.659 27.497 -43.851 1.00 41.75 85 ALA A N 1
ATOM 679 C CA . ALA A 1 85 ? 20.695 28.298 -44.622 1.00 41.75 85 ALA A CA 1
ATOM 680 C C . ALA A 1 85 ? 20.487 27.872 -46.089 1.00 41.75 85 ALA A C 1
ATOM 682 O O . ALA A 1 85 ? 19.832 28.607 -46.830 1.00 41.75 85 ALA A O 1
ATOM 683 N N . LYS A 1 86 ? 21.025 26.731 -46.549 1.00 45.06 86 LYS A N 1
ATOM 684 C CA . LYS A 1 86 ? 20.956 26.349 -47.979 1.00 45.06 86 LYS A CA 1
ATOM 685 C C . LYS A 1 86 ? 20.800 24.853 -48.285 1.00 45.06 86 LYS A C 1
ATOM 687 O O . LYS A 1 86 ? 21.293 24.390 -49.307 1.00 45.06 86 LYS A O 1
ATOM 692 N N . ILE A 1 87 ? 20.063 24.103 -47.472 1.00 37.69 87 ILE A N 1
ATOM 693 C CA . ILE A 1 87 ? 19.647 22.738 -47.842 1.00 37.69 87 ILE A CA 1
ATOM 694 C C . ILE A 1 87 ? 18.130 22.626 -47.679 1.00 37.69 87 ILE A C 1
ATOM 696 O O . ILE A 1 87 ? 17.626 21.898 -46.840 1.00 37.69 87 ILE A O 1
ATOM 700 N N . ASP A 1 88 ? 17.415 23.423 -48.469 1.00 38.16 88 ASP A N 1
ATOM 701 C CA . ASP A 1 88 ? 15.965 23.324 -48.672 1.00 38.16 88 ASP A CA 1
ATOM 702 C C . ASP A 1 88 ? 15.672 23.581 -50.159 1.00 38.16 88 ASP A C 1
ATOM 704 O O . ASP A 1 88 ? 14.955 24.498 -50.545 1.00 38.16 88 ASP A O 1
ATOM 708 N N . ALA A 1 89 ? 16.345 22.827 -51.025 1.00 42.88 89 ALA A N 1
ATOM 709 C CA . ALA A 1 89 ? 15.979 22.611 -52.421 1.00 42.88 89 ALA A CA 1
ATOM 710 C C . ALA A 1 89 ? 16.969 21.604 -53.010 1.00 42.88 89 ALA A C 1
ATOM 712 O O . ALA A 1 89 ? 18.170 21.764 -52.838 1.00 42.88 89 ALA A O 1
ATOM 713 N N . GLU A 1 90 ? 16.453 20.629 -53.753 1.00 43.78 90 GLU A N 1
ATOM 714 C CA . GLU A 1 90 ? 17.216 19.686 -54.583 1.00 43.78 90 GLU A CA 1
ATOM 715 C C . GLU A 1 90 ? 17.792 18.465 -53.853 1.00 43.78 90 GLU A C 1
ATOM 717 O O . GLU A 1 90 ? 18.996 18.303 -53.715 1.00 43.78 90 GLU A O 1
ATOM 722 N N . MET A 1 91 ? 16.915 17.514 -53.523 1.00 35.72 91 MET A N 1
ATOM 723 C CA . MET A 1 91 ? 17.215 16.120 -53.861 1.00 35.72 91 MET A CA 1
ATOM 724 C C . MET A 1 91 ? 16.067 15.570 -54.701 1.00 35.72 91 MET A C 1
ATOM 726 O O . MET A 1 91 ? 14.973 15.280 -54.222 1.00 35.72 91 MET A O 1
ATOM 730 N N . SER A 1 92 ? 16.357 15.566 -55.999 1.00 36.91 92 SER A N 1
ATOM 731 C CA . SER A 1 92 ? 15.605 14.965 -57.086 1.00 36.91 92 SER A CA 1
ATOM 732 C C . SER A 1 92 ? 15.558 13.454 -56.922 1.00 36.91 92 SER A C 1
ATOM 734 O O . SER A 1 92 ? 16.578 12.813 -56.689 1.00 36.91 92 SER A O 1
ATOM 736 N N . ASP A 1 93 ? 14.355 12.946 -57.129 1.00 46.22 93 ASP A N 1
ATOM 737 C CA . ASP A 1 93 ? 13.978 11.617 -57.591 1.00 46.22 93 ASP A CA 1
ATOM 738 C C . ASP A 1 93 ? 15.092 10.887 -58.375 1.00 46.22 93 ASP A C 1
ATOM 740 O O . ASP A 1 93 ? 15.483 11.316 -59.467 1.00 46.22 93 ASP A O 1
ATOM 744 N N . SER A 1 94 ? 15.597 9.786 -57.816 1.00 39.56 94 SER A N 1
ATOM 745 C CA . SER A 1 94 ? 16.172 8.684 -58.591 1.00 39.56 94 SER A CA 1
ATOM 746 C C . SER A 1 94 ? 15.807 7.362 -57.913 1.00 39.56 94 SER A C 1
ATOM 748 O O . SER A 1 94 ? 16.492 6.902 -56.997 1.00 39.56 94 SER A O 1
ATOM 750 N N . ASP A 1 95 ? 14.697 6.781 -58.361 1.00 46.09 95 ASP A N 1
ATOM 751 C CA . ASP A 1 95 ? 14.363 5.373 -58.160 1.00 46.09 95 ASP A CA 1
ATOM 752 C C . ASP A 1 95 ? 15.432 4.501 -58.842 1.00 46.09 95 ASP A C 1
ATOM 754 O O . ASP A 1 95 ? 15.342 4.208 -60.033 1.00 46.09 95 ASP A O 1
ATOM 758 N N . ASP A 1 96 ? 16.446 4.085 -58.083 1.00 42.72 96 ASP A N 1
ATOM 759 C CA . ASP A 1 96 ? 17.271 2.921 -58.407 1.00 42.72 96 ASP A CA 1
ATOM 760 C C . ASP A 1 96 ? 16.957 1.832 -57.368 1.00 42.72 96 ASP A C 1
ATOM 762 O O . ASP A 1 96 ? 17.455 1.837 -56.239 1.00 42.72 96 ASP A O 1
ATOM 766 N N . GLU A 1 97 ? 16.068 0.905 -57.742 1.00 47.88 97 GLU A N 1
ATOM 767 C CA . GLU A 1 97 ? 15.755 -0.299 -56.969 1.00 47.88 97 GLU A CA 1
ATOM 768 C C . GLU A 1 97 ? 16.964 -1.255 -56.951 1.00 47.88 97 GLU A C 1
ATOM 770 O O . GLU A 1 97 ? 17.071 -2.184 -57.755 1.00 47.88 97 GLU A O 1
ATOM 775 N N . GLU A 1 98 ? 17.889 -1.064 -56.007 1.00 45.38 98 GLU A N 1
ATOM 776 C CA . GLU A 1 98 ? 18.835 -2.115 -55.628 1.00 45.38 98 GLU A CA 1
ATOM 777 C C . GLU A 1 98 ? 18.109 -3.157 -54.760 1.00 45.38 98 GLU A C 1
ATOM 779 O O . GLU A 1 98 ? 17.744 -2.917 -53.608 1.00 45.38 98 GLU A O 1
ATOM 784 N N . TYR A 1 99 ? 17.870 -4.328 -55.355 1.00 52.19 99 TYR A N 1
ATOM 785 C CA . TYR A 1 99 ? 17.250 -5.499 -54.738 1.00 52.19 99 TYR A CA 1
ATOM 786 C C . TYR A 1 99 ? 18.016 -5.893 -53.462 1.00 52.19 99 TYR A C 1
ATOM 788 O O . TYR A 1 99 ? 19.131 -6.413 -53.521 1.00 52.19 99 TYR A O 1
ATOM 796 N N . ILE A 1 100 ? 17.425 -5.616 -52.297 1.00 49.31 100 ILE A N 1
ATOM 797 C CA . ILE A 1 100 ? 17.966 -5.996 -50.989 1.00 49.31 100 ILE A CA 1
ATOM 798 C C . ILE A 1 100 ? 17.928 -7.526 -50.894 1.00 49.31 100 ILE A C 1
ATOM 800 O O . ILE A 1 100 ? 16.848 -8.113 -50.798 1.00 49.31 100 ILE A O 1
ATOM 804 N N . ASP A 1 101 ? 19.102 -8.163 -50.918 1.00 56.47 101 ASP A N 1
ATOM 805 C CA . ASP A 1 101 ? 19.268 -9.578 -50.570 1.00 56.47 101 ASP A CA 1
ATOM 806 C C . ASP A 1 101 ? 18.563 -9.863 -49.233 1.00 56.47 101 ASP A C 1
ATOM 808 O O . ASP A 1 101 ? 18.726 -9.116 -48.264 1.00 56.47 101 ASP A O 1
ATOM 812 N N . GLU A 1 102 ? 17.763 -10.934 -49.214 1.00 61.53 102 GLU A N 1
ATOM 813 C CA . GLU A 1 102 ? 16.914 -11.378 -48.104 1.00 61.53 102 GLU A CA 1
ATOM 814 C C . GLU A 1 102 ? 17.509 -11.053 -46.725 1.00 61.53 102 GLU A C 1
ATOM 816 O O . GLU A 1 102 ? 18.563 -11.564 -46.332 1.00 61.53 102 GLU A O 1
ATOM 821 N N . LEU A 1 103 ? 16.795 -10.206 -45.971 1.00 61.78 103 LEU A N 1
ATOM 822 C CA . LEU A 1 103 ? 17.082 -9.946 -44.563 1.00 61.78 103 LEU A CA 1
ATOM 823 C C . LEU A 1 103 ? 17.271 -11.293 -43.848 1.00 61.78 103 LEU A C 1
ATOM 825 O O . LEU A 1 103 ? 16.393 -12.153 -43.955 1.00 61.78 103 LEU A O 1
ATOM 829 N N . PRO A 1 104 ? 18.375 -11.500 -43.107 1.00 57.59 104 PRO A N 1
ATOM 830 C CA . PRO A 1 104 ? 18.584 -12.753 -42.402 1.00 57.59 104 PRO A CA 1
ATOM 831 C C . PRO A 1 104 ? 17.395 -12.999 -41.476 1.00 57.59 104 PRO A C 1
ATOM 833 O O . PRO A 1 104 ? 17.041 -12.119 -40.685 1.00 57.59 104 PRO A O 1
ATOM 836 N N . GLU A 1 105 ? 16.784 -14.185 -41.569 1.00 57.94 105 GLU A N 1
ATOM 837 C CA . GLU A 1 105 ? 15.713 -14.580 -40.658 1.00 57.94 105 GLU A CA 1
ATOM 838 C C . GLU A 1 105 ? 16.193 -14.351 -39.224 1.00 57.94 105 GLU A C 1
ATOM 840 O O . GLU A 1 105 ? 17.142 -14.983 -38.745 1.00 57.94 105 GLU A O 1
ATOM 845 N N . VAL A 1 106 ? 15.554 -13.403 -38.532 1.00 58.47 106 VAL A N 1
ATOM 846 C CA . VAL A 1 106 ? 15.816 -13.169 -37.118 1.00 58.47 106 VAL A CA 1
ATOM 847 C C . VAL A 1 106 ? 15.429 -14.460 -36.424 1.00 58.47 106 VAL A C 1
ATOM 849 O O . VAL A 1 106 ? 14.241 -14.753 -36.295 1.00 58.47 106 VAL A O 1
ATOM 852 N N . ALA A 1 107 ? 16.430 -15.248 -36.020 1.00 59.28 107 ALA A N 1
ATOM 853 C CA . ALA A 1 107 ? 16.219 -16.494 -35.306 1.00 59.28 107 ALA A CA 1
ATOM 854 C C . ALA A 1 107 ? 15.228 -16.211 -34.178 1.00 59.28 107 ALA A C 1
ATOM 856 O O . ALA A 1 107 ? 15.558 -15.488 -33.231 1.00 59.28 107 ALA A O 1
ATOM 857 N N . GLN A 1 108 ? 13.999 -16.722 -34.320 1.00 57.78 108 GLN A N 1
ATOM 858 C CA . GLN A 1 108 ? 12.960 -16.558 -33.319 1.00 57.78 108 GLN A CA 1
ATOM 859 C C . GLN A 1 108 ? 13.515 -17.185 -32.050 1.00 57.78 108 GLN A C 1
ATOM 861 O O . GLN A 1 108 ? 13.582 -18.410 -31.916 1.00 57.78 108 GLN A O 1
ATOM 866 N N . ARG A 1 109 ? 14.017 -16.339 -31.144 1.00 61.72 109 ARG A N 1
ATOM 867 C CA . ARG A 1 109 ? 14.517 -16.789 -29.854 1.00 61.72 109 ARG A CA 1
ATOM 868 C C . ARG A 1 109 ? 13.345 -17.507 -29.216 1.00 61.72 109 ARG A C 1
ATOM 870 O O . ARG A 1 109 ? 12.364 -16.864 -28.851 1.00 61.72 109 ARG A O 1
ATOM 877 N N . LYS A 1 110 ? 13.432 -18.837 -29.120 1.00 55.56 110 LYS A N 1
ATOM 878 C CA . LYS A 1 110 ? 12.481 -19.637 -28.354 1.00 55.56 110 LYS A CA 1
ATOM 879 C C . LYS A 1 110 ? 12.523 -19.070 -26.945 1.00 55.56 110 LYS A C 1
ATOM 881 O O . LYS A 1 110 ? 13.502 -19.280 -26.233 1.00 55.56 110 LYS A O 1
ATOM 886 N N . MET A 1 111 ? 11.527 -18.262 -26.592 1.00 55.38 111 MET A N 1
ATOM 887 C CA . MET A 1 111 ? 11.432 -17.679 -25.265 1.00 55.38 111 MET A CA 1
ATOM 888 C C . MET A 1 111 ? 11.262 -18.843 -24.294 1.00 55.38 111 MET A C 1
ATOM 890 O O . MET A 1 111 ? 10.204 -19.458 -24.211 1.00 55.38 111 MET A O 1
ATOM 894 N N . THR A 1 112 ? 12.339 -19.195 -23.601 1.00 61.66 112 THR A N 1
ATOM 895 C CA . THR A 1 112 ? 12.330 -20.183 -22.526 1.00 61.66 112 THR A CA 1
ATOM 896 C C . THR A 1 112 ? 11.772 -19.503 -21.281 1.00 61.66 112 THR A C 1
ATOM 898 O O . THR A 1 112 ? 12.514 -19.120 -20.380 1.00 61.66 112 THR A O 1
ATOM 901 N N . GLY A 1 113 ? 10.469 -19.246 -21.273 1.00 67.69 113 GLY A N 1
ATOM 902 C CA . GLY A 1 113 ? 9.796 -18.607 -20.152 1.00 67.69 113 GLY A CA 1
ATOM 903 C C . GLY A 1 113 ? 8.336 -18.290 -20.458 1.00 67.69 113 GLY A C 1
ATOM 904 O O . GLY A 1 113 ? 7.964 -18.194 -21.629 1.00 67.69 113 GLY A O 1
ATOM 905 N N . PRO A 1 114 ? 7.496 -18.137 -19.422 1.00 69.94 114 PRO A N 1
ATOM 906 C CA . PRO A 1 114 ? 6.117 -17.704 -19.604 1.00 69.94 114 PRO A CA 1
ATOM 907 C C . PRO A 1 114 ? 6.079 -16.345 -20.317 1.00 69.94 114 PRO A C 1
ATOM 909 O O . PRO A 1 114 ? 6.864 -15.444 -20.007 1.00 69.94 114 PRO A O 1
ATOM 912 N N . ALA A 1 115 ? 5.172 -16.205 -21.285 1.00 79.62 115 ALA A N 1
ATOM 913 C CA . ALA A 1 115 ? 4.967 -14.948 -21.994 1.00 79.62 115 ALA A CA 1
ATOM 914 C C . ALA A 1 115 ? 4.521 -13.862 -21.002 1.00 79.62 115 ALA A C 1
ATOM 916 O O . ALA A 1 115 ? 3.633 -14.087 -20.180 1.00 79.62 115 ALA A O 1
ATOM 917 N N . ARG A 1 116 ? 5.140 -12.678 -21.068 1.00 79.38 116 ARG A N 1
ATOM 918 C CA . ARG A 1 116 ? 4.709 -11.528 -20.264 1.00 79.38 116 ARG A CA 1
ATOM 919 C C . ARG A 1 116 ? 3.393 -11.018 -20.845 1.00 79.38 116 ARG A C 1
ATOM 921 O O . ARG A 1 116 ? 3.342 -10.676 -22.022 1.00 79.38 116 ARG A O 1
ATOM 928 N N . THR A 1 117 ? 2.349 -10.967 -20.031 1.00 79.38 117 THR A N 1
ATOM 929 C CA . THR A 1 117 ? 1.062 -10.378 -20.407 1.00 79.38 117 THR A CA 1
ATOM 930 C C . THR A 1 117 ? 1.081 -8.875 -20.151 1.00 79.38 117 THR A C 1
ATOM 932 O O . THR A 1 117 ? 1.646 -8.415 -19.159 1.00 79.38 117 THR A O 1
ATOM 935 N N . SER A 1 118 ? 0.464 -8.102 -21.042 1.00 83.62 118 SER A N 1
ATOM 936 C CA . SER A 1 118 ? 0.224 -6.673 -20.836 1.00 83.62 118 SER A CA 1
ATOM 937 C C . SER A 1 118 ? -0.818 -6.442 -19.739 1.00 83.62 118 SER A C 1
ATOM 939 O O . SER A 1 118 ? -1.755 -7.226 -19.604 1.00 83.62 118 SER A O 1
ATOM 941 N N . VAL A 1 119 ? -0.678 -5.341 -19.000 1.00 80.38 119 VAL A N 1
ATOM 942 C CA . VAL A 1 119 ? -1.670 -4.832 -18.040 1.00 80.38 119 VAL A CA 1
ATOM 943 C C . VAL A 1 119 ? -2.075 -3.416 -18.445 1.00 80.38 119 VAL A C 1
ATOM 945 O O . VAL A 1 119 ? -1.260 -2.682 -19.006 1.00 80.38 119 VAL A O 1
ATOM 948 N N . SER A 1 120 ? -3.329 -3.041 -18.198 1.00 79.69 120 SER A N 1
ATOM 949 C CA . SER A 1 120 ? -3.865 -1.714 -18.512 1.00 79.69 120 SER A CA 1
ATOM 950 C C . SER A 1 120 ? -4.806 -1.277 -17.393 1.00 79.69 120 SER A C 1
ATOM 952 O O . SER A 1 120 ? -5.656 -2.054 -16.960 1.00 79.69 120 SER A O 1
ATOM 954 N N . ALA A 1 121 ? -4.617 -0.049 -16.913 1.00 78.94 121 ALA A N 1
ATOM 955 C CA . ALA A 1 121 ? -5.530 0.605 -15.986 1.00 78.94 121 ALA A CA 1
ATOM 956 C C . ALA A 1 121 ? -6.730 1.208 -16.733 1.00 78.94 121 ALA A C 1
ATOM 958 O O . ALA A 1 121 ? -6.746 1.291 -17.964 1.00 78.94 121 ALA A O 1
ATOM 959 N N . GLU A 1 122 ? -7.727 1.662 -15.981 1.00 74.75 122 GLU A N 1
ATOM 960 C CA . GLU A 1 122 ? -8.848 2.423 -16.528 1.00 74.75 122 GLU A CA 1
ATOM 961 C C . GLU A 1 122 ? -8.399 3.765 -17.136 1.00 74.75 122 GLU A C 1
ATOM 963 O O . GLU A 1 122 ? -7.455 4.406 -16.674 1.00 74.75 122 GLU A O 1
ATOM 968 N N . ALA A 1 123 ? -9.064 4.189 -18.213 1.00 70.94 123 ALA A N 1
ATOM 969 C CA . ALA A 1 123 ? -8.669 5.373 -18.967 1.00 70.94 123 ALA A CA 1
ATOM 970 C C . ALA A 1 123 ? -9.096 6.674 -18.259 1.00 70.94 123 ALA A C 1
ATOM 972 O O . ALA A 1 123 ? -10.254 7.094 -18.357 1.00 70.94 123 ALA A O 1
ATOM 973 N N . TYR A 1 124 ? -8.141 7.350 -17.617 1.00 61.50 124 TYR A N 1
ATOM 974 C CA . TYR A 1 124 ? -8.295 8.712 -17.092 1.00 61.50 124 TYR A CA 1
ATOM 975 C C . TYR A 1 124 ? -7.743 9.757 -18.077 1.00 61.50 124 TYR A C 1
ATOM 977 O O . TYR A 1 124 ? -6.705 9.559 -18.706 1.00 61.50 124 TYR A O 1
ATOM 985 N N . GLY A 1 125 ? -8.453 10.876 -18.263 1.00 63.50 125 GLY A N 1
ATOM 986 C CA . GLY A 1 125 ? -8.080 11.902 -19.243 1.00 63.50 125 GLY A CA 1
ATOM 987 C C . GLY A 1 125 ? -9.005 13.120 -19.251 1.00 63.50 125 GLY A C 1
ATOM 988 O O . GLY A 1 125 ? -9.865 13.269 -18.387 1.00 63.50 125 GLY A O 1
ATOM 989 N N . VAL A 1 126 ? -8.857 13.991 -20.259 1.00 57.47 126 VAL A N 1
ATOM 990 C CA . VAL A 1 126 ? -9.580 15.281 -20.386 1.00 57.47 126 VAL A CA 1
ATOM 991 C C . VAL A 1 126 ? -11.110 15.131 -20.311 1.00 57.47 126 VAL A C 1
ATOM 993 O O . VAL A 1 126 ? -11.788 16.045 -19.845 1.00 57.47 126 VAL A O 1
ATOM 996 N N . TYR A 1 127 ? -11.639 13.968 -20.704 1.00 55.66 127 TYR A N 1
ATOM 997 C CA . TYR A 1 127 ? -13.067 13.630 -20.677 1.00 55.66 127 TYR A CA 1
ATOM 998 C C . TYR A 1 127 ? -13.536 12.969 -19.364 1.00 55.66 127 TYR A C 1
ATOM 1000 O O . TYR A 1 127 ? -14.730 12.963 -19.086 1.00 55.66 127 TYR A O 1
ATOM 1008 N N . HIS A 1 128 ? -12.610 12.478 -18.531 1.00 55.12 128 HIS A N 1
ATOM 1009 C CA . HIS A 1 128 ? -12.849 11.915 -17.194 1.00 55.12 128 HIS A CA 1
ATOM 1010 C C . HIS A 1 128 ? -12.343 12.863 -16.095 1.00 55.12 128 HIS A C 1
ATOM 1012 O O . HIS A 1 128 ? -11.769 12.445 -15.093 1.00 55.12 128 HIS A O 1
ATOM 1018 N N . LYS A 1 129 ? -12.574 14.172 -16.247 1.00 56.62 129 LYS A N 1
ATOM 1019 C CA . LYS A 1 129 ? -12.443 15.107 -15.124 1.00 56.62 129 LYS A CA 1
ATOM 1020 C C . LYS A 1 129 ? -13.636 14.910 -14.191 1.00 56.62 129 LYS A C 1
ATOM 1022 O O . LYS A 1 129 ? -14.563 15.720 -14.196 1.00 56.62 129 LYS A O 1
ATOM 1027 N N . LYS A 1 130 ? -13.635 13.837 -13.389 1.00 52.16 130 LYS A N 1
ATOM 1028 C CA . LYS A 1 130 ? -14.414 13.856 -12.146 1.00 52.16 130 LYS A CA 1
ATOM 1029 C C . LYS A 1 130 ? -13.908 15.092 -11.401 1.00 52.16 130 LYS A C 1
ATOM 1031 O O . LYS A 1 130 ? -12.717 15.210 -11.126 1.00 52.16 130 LYS A O 1
ATOM 1036 N N . SER A 1 131 ? -14.784 16.084 -11.240 1.00 54.03 131 SER A N 1
ATOM 1037 C CA . SER A 1 131 ? -14.494 17.297 -10.479 1.00 54.03 131 SER A CA 1
ATOM 1038 C C . SER A 1 131 ? -13.803 16.895 -9.178 1.00 54.03 131 SER A C 1
ATOM 1040 O O . SER A 1 131 ? -14.237 15.934 -8.547 1.00 54.03 131 SER A O 1
ATOM 1042 N N . ILE A 1 132 ? -12.781 17.641 -8.755 1.00 53.31 132 ILE A N 1
ATOM 1043 C CA . ILE A 1 132 ? -12.132 17.496 -7.439 1.00 53.31 132 ILE A CA 1
ATOM 1044 C C . ILE A 1 132 ? -13.184 17.433 -6.303 1.00 53.31 132 ILE A C 1
ATOM 1046 O O . ILE A 1 132 ? -12.937 16.861 -5.253 1.00 53.31 132 ILE A O 1
ATOM 1050 N N . MET A 1 133 ? -14.408 17.925 -6.541 1.00 49.59 133 MET A N 1
ATOM 1051 C CA . MET A 1 133 ? -15.561 17.801 -5.641 1.00 49.59 133 MET A CA 1
ATOM 1052 C C . MET A 1 133 ? -16.150 16.386 -5.470 1.00 49.59 133 MET A C 1
ATOM 1054 O O . MET A 1 133 ? -17.097 16.237 -4.704 1.00 49.59 133 MET A O 1
ATOM 1058 N N . ALA A 1 134 ? -15.668 15.367 -6.185 1.00 58.31 134 ALA A N 1
ATOM 1059 C CA . ALA A 1 134 ? -16.191 14.000 -6.097 1.00 58.31 134 ALA A CA 1
ATOM 1060 C C . ALA A 1 134 ? -15.421 13.100 -5.114 1.00 58.31 134 ALA A C 1
ATOM 1062 O O . ALA A 1 134 ? -15.870 11.981 -4.864 1.00 58.31 134 ALA A O 1
ATOM 1063 N N . SER A 1 135 ? -14.292 13.554 -4.555 1.00 67.56 135 SER A N 1
ATOM 1064 C CA . SER A 1 135 ? -13.585 12.793 -3.522 1.00 67.56 135 SER A CA 1
AT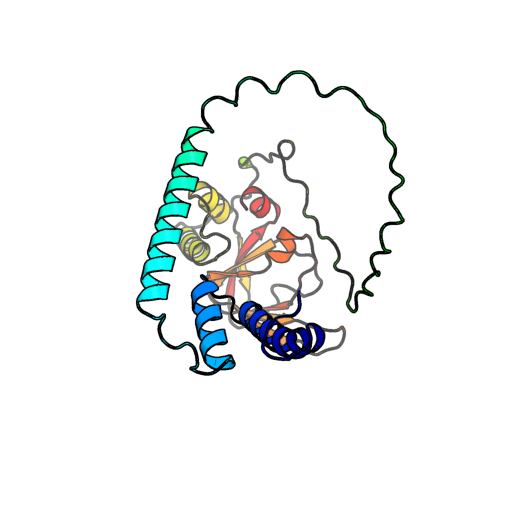OM 1065 C C . SER A 1 135 ? -14.456 12.698 -2.270 1.00 67.56 135 SER A C 1
ATOM 1067 O O . SER A 1 135 ? -14.965 13.710 -1.777 1.00 67.56 135 SER A O 1
ATOM 1069 N N . ARG A 1 136 ? -14.634 11.481 -1.748 1.00 80.19 136 ARG A N 1
ATOM 1070 C CA . ARG A 1 136 ? -15.349 11.241 -0.487 1.00 80.19 136 ARG A CA 1
ATOM 1071 C C . ARG A 1 136 ? -14.688 12.077 0.614 1.00 80.19 136 ARG A C 1
ATOM 1073 O O . ARG A 1 136 ? -13.471 12.124 0.688 1.00 80.19 136 ARG A O 1
ATOM 1080 N N . ILE A 1 137 ? -15.471 12.731 1.470 1.00 86.06 137 ILE A N 1
ATOM 1081 C CA . ILE A 1 137 ? -14.948 13.432 2.651 1.00 86.06 137 ILE A CA 1
ATOM 1082 C C . ILE A 1 137 ? -15.471 12.712 3.883 1.00 86.06 137 ILE A C 1
ATOM 1084 O O . ILE A 1 137 ? -16.680 12.618 4.097 1.00 86.06 137 ILE A O 1
ATOM 1088 N N . ILE A 1 138 ? -14.551 12.203 4.694 1.00 88.38 138 ILE A N 1
ATOM 1089 C CA . ILE A 1 138 ? -14.855 11.532 5.954 1.00 88.38 138 ILE A CA 1
ATOM 1090 C C . ILE A 1 138 ? -14.441 12.477 7.083 1.00 88.38 138 ILE A C 1
ATOM 1092 O O . ILE A 1 138 ? -13.251 12.799 7.185 1.00 88.38 138 ILE A O 1
ATOM 1096 N N . PRO A 1 139 ? -15.388 12.949 7.918 1.00 87.38 139 PRO A N 1
ATOM 1097 C CA . PRO A 1 139 ? -15.085 13.870 9.006 1.00 87.38 139 PRO A CA 1
ATOM 1098 C C . PRO A 1 139 ? -14.202 13.183 10.054 1.00 87.38 139 PRO A C 1
ATOM 1100 O O . PRO A 1 139 ? -14.511 12.089 10.521 1.00 87.38 139 PRO A O 1
ATOM 1103 N N . LYS A 1 140 ? -13.098 13.839 10.423 1.00 88.69 140 LYS A N 1
ATOM 1104 C CA . LYS A 1 140 ? -12.085 13.341 11.367 1.00 88.69 140 LYS A CA 1
ATOM 1105 C C . LYS A 1 140 ? -11.661 14.455 12.311 1.00 88.69 140 LYS A C 1
ATOM 1107 O O . LYS A 1 140 ? -11.740 15.628 11.945 1.00 88.69 140 LYS A O 1
ATOM 1112 N N . SER A 1 141 ? -11.167 14.086 13.490 1.00 90.00 141 SER A N 1
ATOM 1113 C CA . SER A 1 141 ? -10.530 15.043 14.395 1.00 90.00 141 SER A CA 1
ATOM 1114 C C . SER A 1 141 ? -9.192 15.532 13.830 1.00 90.00 141 SER A C 1
ATOM 1116 O O . SER A 1 141 ? -8.500 14.803 13.114 1.00 90.00 141 SER A O 1
ATOM 1118 N N . ASP A 1 142 ? -8.790 16.747 14.200 1.00 90.06 142 ASP A N 1
ATOM 1119 C CA . ASP A 1 142 ? -7.526 17.342 13.741 1.00 90.06 142 ASP A CA 1
ATOM 1120 C C . ASP A 1 142 ? -6.295 16.526 14.170 1.00 90.06 142 ASP A C 1
ATOM 1122 O O . ASP A 1 142 ? -5.288 16.473 13.457 1.00 90.06 142 ASP A O 1
ATOM 1126 N N . ALA A 1 143 ? -6.391 15.828 15.306 1.00 89.56 143 ALA A N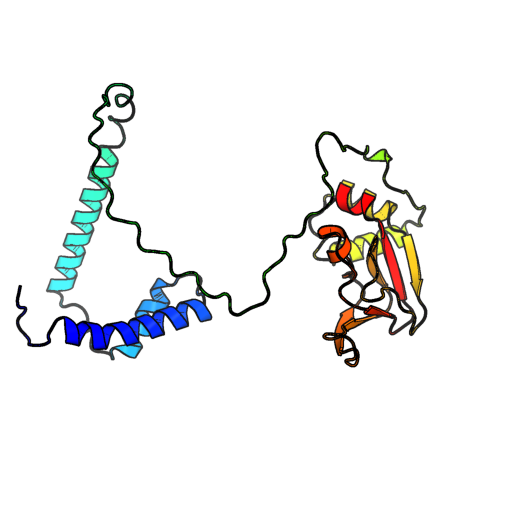 1
ATOM 1127 C CA . ALA A 1 143 ? -5.352 14.921 15.785 1.00 89.56 143 ALA A CA 1
ATOM 1128 C C . ALA A 1 143 ? -5.164 13.723 14.839 1.00 89.56 143 ALA A C 1
ATOM 1130 O O . ALA A 1 143 ? -4.033 13.401 14.474 1.00 89.56 143 ALA A O 1
ATOM 1131 N N . ILE A 1 144 ? -6.263 13.103 14.390 1.00 88.31 144 ILE A N 1
ATOM 1132 C CA . ILE A 1 144 ? -6.218 11.975 13.447 1.00 88.31 144 ILE A CA 1
ATOM 1133 C C . ILE A 1 144 ? -5.698 12.451 12.091 1.00 88.31 144 ILE A C 1
ATOM 1135 O O . ILE A 1 144 ? -4.797 11.829 11.535 1.00 88.31 144 ILE A O 1
ATOM 1139 N N . LYS A 1 145 ? -6.180 13.598 11.590 1.00 91.31 145 LYS A N 1
ATOM 1140 C CA . LYS A 1 145 ? -5.677 14.187 10.336 1.00 91.31 145 LYS A CA 1
ATOM 1141 C C . LYS A 1 145 ? -4.165 14.420 10.377 1.00 91.31 145 LYS A C 1
ATOM 1143 O O . LYS A 1 145 ? -3.463 14.089 9.425 1.00 91.31 145 LYS A O 1
ATOM 1148 N N . SER A 1 146 ? -3.655 14.939 11.494 1.00 91.06 146 SER A N 1
ATOM 1149 C CA . SER A 1 146 ? -2.216 15.162 11.684 1.00 91.06 146 SER A CA 1
ATOM 1150 C C . SER A 1 146 ? -1.422 13.850 11.711 1.00 91.06 146 SER A C 1
ATOM 1152 O O . SER A 1 146 ? -0.350 13.771 11.109 1.00 91.06 146 SER A O 1
ATOM 1154 N N . ASN A 1 147 ? -1.959 12.805 12.352 1.00 90.38 147 ASN A N 1
ATOM 1155 C CA . ASN A 1 147 ? -1.346 11.475 12.364 1.00 90.38 147 ASN A CA 1
ATOM 1156 C C . ASN A 1 147 ? -1.279 10.898 10.942 1.00 90.38 147 ASN A C 1
ATOM 1158 O O . ASN A 1 147 ? -0.185 10.596 10.464 1.00 90.38 147 ASN A O 1
ATOM 1162 N N . ILE A 1 148 ? -2.407 10.866 10.223 1.00 91.69 148 ILE A N 1
ATOM 1163 C CA . ILE A 1 148 ? -2.468 10.419 8.823 1.00 91.69 148 ILE A CA 1
ATOM 1164 C C . ILE A 1 148 ? -1.450 11.181 7.969 1.00 91.69 148 ILE A C 1
ATOM 1166 O O . ILE A 1 148 ? -0.673 10.555 7.252 1.00 91.69 148 ILE A O 1
ATOM 1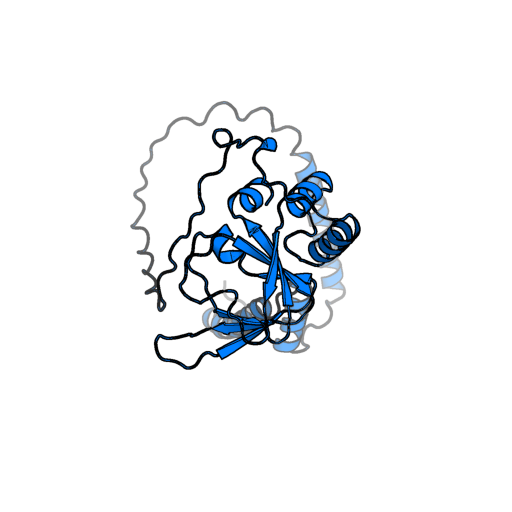170 N N . ARG A 1 149 ? -1.388 12.515 8.091 1.00 92.50 149 ARG A N 1
ATOM 1171 C CA . ARG A 1 149 ? -0.427 13.347 7.352 1.00 92.50 149 ARG A CA 1
ATOM 1172 C C . ARG A 1 149 ? 1.014 12.894 7.578 1.00 92.50 149 ARG A C 1
ATOM 1174 O O . ARG A 1 149 ? 1.766 12.734 6.621 1.00 92.50 149 ARG A O 1
ATOM 1181 N N . SER A 1 150 ? 1.396 12.662 8.834 1.00 91.50 150 SER A N 1
ATOM 1182 C CA . SER A 1 150 ? 2.749 12.205 9.170 1.00 91.50 150 SER A CA 1
ATOM 1183 C C . SER A 1 150 ? 3.070 10.824 8.589 1.00 91.50 150 SER A C 1
ATOM 1185 O O . SER A 1 150 ? 4.180 10.610 8.108 1.00 91.50 150 SER A O 1
ATOM 1187 N N . ARG A 1 151 ? 2.090 9.909 8.569 1.00 91.88 151 ARG A N 1
ATOM 1188 C CA . ARG A 1 151 ? 2.239 8.558 8.010 1.00 91.88 151 ARG A CA 1
ATOM 1189 C C . ARG A 1 151 ? 2.297 8.562 6.487 1.00 91.88 151 ARG A C 1
ATOM 1191 O O . ARG A 1 151 ? 3.112 7.848 5.916 1.00 91.88 151 ARG A O 1
ATOM 1198 N N . LEU A 1 152 ? 1.500 9.402 5.828 1.00 90.19 152 LEU A N 1
ATOM 1199 C CA . LEU A 1 152 ? 1.532 9.555 4.372 1.00 90.19 152 LEU A CA 1
ATOM 1200 C C . LEU A 1 152 ? 2.904 10.030 3.886 1.00 90.19 152 LEU A C 1
ATOM 1202 O O . LEU A 1 152 ? 3.428 9.478 2.927 1.00 90.19 152 LEU A O 1
ATOM 1206 N N . LEU A 1 153 ? 3.524 10.984 4.586 1.00 89.44 153 LEU A N 1
ATOM 1207 C CA . LEU A 1 153 ? 4.858 11.484 4.234 1.00 89.44 153 LEU A CA 1
ATOM 1208 C C . LEU A 1 153 ? 5.976 10.444 4.430 1.00 89.44 153 LEU A C 1
ATOM 1210 O O . LEU A 1 153 ? 7.024 10.554 3.798 1.00 89.44 153 LEU A O 1
ATOM 1214 N N . GLN A 1 154 ? 5.769 9.440 5.290 1.00 87.69 154 GLN A N 1
ATOM 1215 C CA . GLN A 1 154 ? 6.697 8.311 5.451 1.00 87.69 154 GLN A CA 1
ATOM 1216 C C . GLN A 1 154 ? 6.583 7.300 4.303 1.00 87.69 154 GLN A C 1
ATOM 1218 O O . GLN A 1 154 ? 7.556 6.618 3.980 1.00 87.69 154 GLN A O 1
ATOM 1223 N N . SER A 1 155 ? 5.411 7.211 3.672 1.00 84.88 155 SER A N 1
ATOM 1224 C CA . SER A 1 155 ? 5.169 6.298 2.563 1.00 84.88 155 SER A CA 1
ATOM 1225 C C . SER A 1 155 ? 5.797 6.820 1.270 1.00 84.88 155 SER A C 1
ATOM 1227 O O . SER A 1 155 ? 5.547 7.947 0.841 1.00 84.88 155 SER A O 1
ATOM 1229 N N . PHE A 1 156 ? 6.569 5.969 0.588 1.00 82.38 156 PHE A N 1
ATOM 1230 C CA . PHE A 1 156 ? 7.241 6.322 -0.671 1.00 82.38 156 PHE A CA 1
ATOM 1231 C C . PHE A 1 156 ? 6.270 6.740 -1.787 1.00 82.38 156 PHE A C 1
ATOM 1233 O O . PHE A 1 156 ? 6.659 7.452 -2.709 1.00 82.38 156 PHE A O 1
ATOM 1240 N N . MET A 1 157 ? 5.021 6.270 -1.719 1.00 80.19 157 MET A N 1
ATOM 1241 C CA . MET A 1 157 ? 4.005 6.500 -2.743 1.00 80.19 157 MET A CA 1
ATOM 1242 C C . MET A 1 157 ? 3.415 7.913 -2.670 1.00 80.19 157 MET A C 1
ATOM 1244 O O . MET A 1 157 ? 3.034 8.463 -3.696 1.00 80.19 157 MET A O 1
ATOM 1248 N N . PHE A 1 158 ? 3.366 8.511 -1.475 1.00 84.56 158 PHE A N 1
ATOM 1249 C CA . PHE A 1 158 ? 2.693 9.793 -1.234 1.00 84.56 158 PHE A CA 1
ATOM 1250 C C . PHE A 1 158 ? 3.652 10.936 -0.881 1.00 84.56 158 PHE A C 1
ATOM 1252 O O . PHE A 1 158 ? 3.226 12.084 -0.778 1.00 84.56 158 PHE A O 1
ATOM 1259 N N . SER A 1 159 ? 4.950 10.658 -0.728 1.00 84.06 159 SER A N 1
ATOM 1260 C CA . SER A 1 159 ? 5.956 11.642 -0.302 1.00 84.06 159 SER A CA 1
ATOM 1261 C C . SER A 1 159 ? 6.181 12.806 -1.277 1.00 84.06 159 SER A C 1
ATOM 1263 O O . SER A 1 159 ? 6.759 13.817 -0.887 1.00 84.06 159 SER A O 1
ATOM 1265 N N . HIS A 1 160 ? 5.725 12.681 -2.525 1.00 85.25 160 HIS A N 1
ATOM 1266 C CA . HIS A 1 160 ? 5.886 13.691 -3.577 1.00 85.25 160 HIS A CA 1
ATOM 1267 C C . HIS A 1 160 ? 4.584 14.435 -3.920 1.00 85.25 160 HIS A C 1
ATOM 1269 O O . HIS A 1 160 ? 4.566 15.212 -4.874 1.00 85.25 160 HIS A O 1
ATOM 1275 N N . LEU A 1 161 ? 3.494 14.200 -3.178 1.00 86.69 161 LEU A N 1
ATOM 1276 C CA . LEU A 1 161 ? 2.237 14.919 -3.387 1.00 86.69 161 LEU A CA 1
ATOM 1277 C C . LEU A 1 161 ? 2.328 16.369 -2.898 1.00 86.69 161 LEU A C 1
ATOM 1279 O O . LEU A 1 161 ? 2.987 16.668 -1.901 1.00 86.69 161 LEU A O 1
ATOM 1283 N N . ASN A 1 162 ? 1.619 17.274 -3.577 1.00 89.38 162 ASN A N 1
ATOM 1284 C CA . ASN A 1 162 ? 1.475 18.653 -3.116 1.00 89.38 162 ASN A CA 1
ATOM 1285 C C . ASN A 1 162 ? 0.565 18.712 -1.883 1.00 89.38 162 ASN A C 1
ATOM 1287 O O . ASN A 1 162 ? -0.311 17.867 -1.713 1.00 89.38 162 ASN A O 1
ATOM 1291 N N . ASP A 1 163 ? 0.676 19.771 -1.078 1.00 89.12 163 ASP A N 1
ATOM 1292 C CA . ASP A 1 163 ? -0.143 19.924 0.136 1.00 89.12 163 ASP A CA 1
ATOM 1293 C C . ASP A 1 163 ? -1.656 19.857 -0.129 1.00 89.12 163 ASP A C 1
ATOM 1295 O O . ASP A 1 163 ? -2.389 19.265 0.657 1.00 89.12 163 ASP A O 1
ATOM 1299 N N . LYS A 1 164 ? -2.127 20.409 -1.256 1.00 88.06 164 LYS A N 1
ATOM 1300 C CA . LYS A 1 164 ? -3.550 20.352 -1.641 1.00 88.06 164 LYS A CA 1
ATOM 1301 C C . LYS A 1 164 ? -4.015 18.924 -1.907 1.00 88.06 164 LYS A C 1
ATOM 1303 O O . LYS A 1 164 ? -5.081 18.526 -1.457 1.00 88.06 164 LYS A O 1
ATOM 1308 N N . ASP A 1 165 ? -3.205 18.169 -2.639 1.00 88.25 165 ASP A N 1
ATOM 1309 C CA . ASP A 1 165 ? -3.502 16.785 -2.997 1.00 88.25 165 ASP A CA 1
ATOM 1310 C C . ASP A 1 165 ? -3.455 15.898 -1.747 1.00 88.25 165 ASP A C 1
ATOM 1312 O O . ASP A 1 165 ? -4.319 15.048 -1.537 1.00 88.25 165 ASP A O 1
ATOM 1316 N N . LEU A 1 166 ? -2.498 16.171 -0.856 1.00 89.81 166 LEU A N 1
ATOM 1317 C CA . LEU A 1 166 ? -2.370 15.509 0.434 1.00 89.81 166 LEU A CA 1
ATOM 1318 C C . LEU A 1 166 ? -3.600 15.738 1.323 1.00 89.81 166 LEU A C 1
ATOM 1320 O O . LEU A 1 166 ? -4.086 14.791 1.936 1.00 89.81 166 LEU A O 1
ATOM 1324 N N . GLU A 1 167 ? -4.127 16.964 1.382 1.00 89.56 167 GLU A N 1
ATOM 1325 C CA . GLU A 1 167 ? -5.361 17.270 2.119 1.00 89.56 167 GLU A CA 1
ATOM 1326 C C . GLU A 1 167 ? -6.558 16.478 1.582 1.00 89.56 167 GLU A C 1
ATOM 1328 O O . GLU A 1 167 ? -7.305 15.900 2.373 1.00 89.56 167 GLU A O 1
ATOM 1333 N N . ILE A 1 168 ? -6.693 16.363 0.256 1.00 89.00 168 ILE A N 1
ATOM 1334 C CA . ILE A 1 168 ? -7.763 15.570 -0.368 1.00 89.00 168 ILE A CA 1
ATOM 1335 C C . ILE A 1 168 ? -7.632 14.088 0.016 1.00 89.00 168 ILE A C 1
ATOM 1337 O O . ILE A 1 168 ? -8.623 13.470 0.409 1.00 89.00 168 ILE A O 1
ATOM 1341 N N . VAL A 1 169 ? -6.419 13.518 -0.028 1.00 90.44 169 VAL A N 1
ATOM 1342 C CA . VAL A 1 169 ? -6.176 12.128 0.408 1.00 90.44 169 VAL A CA 1
ATOM 1343 C C . VAL A 1 169 ? -6.543 11.944 1.882 1.00 90.44 169 VAL A C 1
ATOM 1345 O O . VAL A 1 169 ? -7.250 10.997 2.227 1.00 90.44 169 VAL A O 1
ATOM 1348 N N . ILE A 1 170 ? -6.093 12.846 2.761 1.00 91.56 170 ILE A N 1
ATOM 1349 C CA . ILE A 1 170 ? -6.369 12.775 4.206 1.00 91.56 170 ILE A CA 1
ATOM 1350 C C . ILE A 1 170 ? -7.875 12.824 4.474 1.00 91.56 170 ILE A C 1
ATOM 13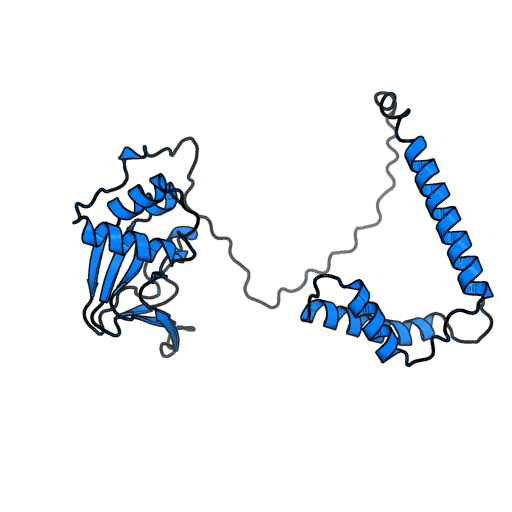52 O O . ILE A 1 170 ? -8.388 12.085 5.323 1.00 91.56 170 ILE A O 1
ATOM 1356 N N . ASP A 1 171 ? -8.602 13.679 3.762 1.00 91.19 171 ASP A N 1
ATOM 1357 C CA . ASP A 1 171 ? -10.044 13.818 3.923 1.00 91.19 171 ASP A CA 1
ATOM 1358 C C . ASP A 1 171 ? -10.807 12.594 3.393 1.00 91.19 171 ASP A C 1
ATOM 1360 O O . ASP A 1 171 ? -11.789 12.185 4.022 1.00 91.19 171 ASP A O 1
ATOM 1364 N N . ALA A 1 172 ? -10.314 11.937 2.341 1.00 91.62 172 ALA A N 1
ATOM 1365 C CA . ALA A 1 172 ? -10.927 10.739 1.766 1.00 91.62 172 ALA A CA 1
ATOM 1366 C C . ALA A 1 172 ? -10.616 9.428 2.491 1.00 91.62 172 ALA A C 1
ATOM 1368 O O . ALA A 1 172 ? -11.410 8.490 2.417 1.00 91.62 172 ALA A O 1
ATOM 1369 N N . MET A 1 173 ? -9.509 9.362 3.231 1.00 92.56 173 MET A N 1
ATOM 1370 C CA . MET A 1 173 ? -9.136 8.158 3.971 1.00 92.56 173 MET A CA 1
ATOM 1371 C C . MET A 1 173 ? -10.181 7.757 5.020 1.00 92.56 173 MET A C 1
ATOM 1373 O O . MET A 1 173 ? -10.719 8.602 5.731 1.00 92.56 173 MET A O 1
ATOM 1377 N N . GLU A 1 174 ? -10.444 6.462 5.159 1.00 92.81 174 GLU A N 1
ATOM 1378 C CA . GLU A 1 174 ? -11.357 5.887 6.155 1.00 92.81 174 GLU A CA 1
ATOM 1379 C C . GLU A 1 174 ? -10.570 5.081 7.187 1.00 92.81 174 GLU A C 1
ATOM 1381 O O . GLU A 1 174 ? -9.754 4.240 6.822 1.00 92.81 174 GLU A O 1
ATOM 1386 N N . GLU A 1 175 ? -10.807 5.323 8.474 1.00 94.12 175 GLU A N 1
ATOM 1387 C CA . GLU A 1 175 ? -10.175 4.548 9.542 1.00 94.12 175 GLU A CA 1
ATOM 1388 C C . GLU A 1 175 ? -10.873 3.191 9.705 1.00 94.12 175 GLU A C 1
ATOM 1390 O O . GLU A 1 175 ? -12.096 3.116 9.836 1.00 94.12 175 GLU A O 1
ATOM 1395 N N . LYS A 1 176 ? -10.091 2.110 9.703 1.00 94.75 176 LYS A N 1
ATOM 1396 C CA . LYS A 1 176 ? -10.544 0.729 9.876 1.00 94.75 176 LYS A CA 1
ATOM 1397 C C . LYS A 1 176 ? -9.674 0.034 10.919 1.00 94.75 176 LYS A C 1
ATOM 1399 O O . LYS A 1 176 ? -8.450 -0.005 10.792 1.00 94.75 176 LYS A O 1
ATOM 1404 N N . ILE A 1 177 ? -10.312 -0.535 11.938 1.00 96.25 177 ILE A N 1
ATOM 1405 C CA . ILE A 1 177 ? -9.640 -1.248 13.029 1.00 96.25 177 ILE A CA 1
ATOM 1406 C C . ILE A 1 177 ? -9.740 -2.751 12.778 1.00 96.25 177 ILE A C 1
ATOM 1408 O O . ILE A 1 177 ? -10.818 -3.269 12.488 1.00 96.25 177 ILE A O 1
ATOM 1412 N N . PHE A 1 178 ? -8.613 -3.445 12.909 1.00 96.94 178 PHE A N 1
ATOM 1413 C CA . PHE A 1 178 ? -8.508 -4.888 12.743 1.00 96.94 178 PHE A CA 1
ATOM 1414 C C . PHE A 1 178 ? -7.949 -5.535 14.007 1.00 96.94 178 PHE A C 1
ATOM 1416 O O . PHE A 1 178 ? -6.940 -5.093 14.556 1.00 96.94 178 PHE A O 1
ATOM 1423 N N . GLU A 1 179 ? -8.602 -6.608 14.444 1.00 97.81 179 GLU A N 1
ATOM 1424 C CA . GLU A 1 179 ? -8.160 -7.423 15.574 1.00 97.81 179 GLU A CA 1
ATOM 1425 C C . GLU A 1 179 ? -6.986 -8.342 15.189 1.00 97.81 179 GLU A C 1
ATOM 1427 O O . GLU A 1 179 ? -6.861 -8.718 14.016 1.00 97.81 179 GLU A O 1
ATOM 1432 N N . PRO A 1 180 ? -6.144 -8.768 16.152 1.00 97.38 180 PRO A N 1
ATOM 1433 C CA . PRO A 1 180 ? -5.075 -9.729 15.892 1.00 97.38 180 PRO A CA 1
ATOM 1434 C C . PRO A 1 180 ? -5.591 -10.994 15.186 1.00 97.38 180 PRO A C 1
ATOM 1436 O O . PRO A 1 180 ? -6.565 -11.615 15.607 1.00 97.38 180 PRO A O 1
ATOM 1439 N N . GLY A 1 181 ? -4.921 -11.396 14.109 1.00 94.81 181 GLY A N 1
ATOM 1440 C CA . GLY A 1 181 ? -5.281 -12.543 13.274 1.00 94.81 181 GLY A CA 1
ATOM 1441 C C . GLY A 1 181 ? -6.326 -12.254 12.189 1.00 94.81 181 GLY A C 1
ATOM 1442 O O . GLY A 1 181 ? -6.531 -13.106 11.319 1.00 94.81 181 GLY A O 1
ATOM 1443 N N . ALA A 1 182 ? -6.959 -11.075 12.186 1.00 96.81 182 ALA A N 1
ATOM 1444 C CA . ALA A 1 182 ? -7.913 -10.699 11.147 1.00 96.81 182 ALA A CA 1
ATOM 1445 C C . ALA A 1 182 ? -7.227 -10.582 9.776 1.00 96.81 182 ALA A C 1
ATOM 1447 O O . ALA A 1 182 ? -6.104 -10.090 9.659 1.00 96.81 182 ALA A O 1
ATOM 1448 N N . THR A 1 183 ? -7.911 -11.035 8.724 1.00 96.56 183 THR A N 1
ATOM 1449 C CA . THR A 1 183 ? -7.423 -10.922 7.342 1.00 96.56 183 THR A CA 1
ATOM 1450 C C . THR A 1 183 ? -7.918 -9.612 6.743 1.00 96.56 183 THR A C 1
ATOM 1452 O O . THR A 1 183 ? -9.122 -9.395 6.654 1.00 96.56 183 THR A O 1
ATOM 1455 N N . VAL A 1 184 ? -6.985 -8.744 6.354 1.00 95.75 184 VAL A N 1
ATOM 1456 C CA . VAL A 1 184 ? -7.268 -7.425 5.762 1.00 95.75 184 VAL A CA 1
ATOM 1457 C C . VAL A 1 184 ? -7.431 -7.543 4.251 1.00 95.75 184 VAL A C 1
ATOM 1459 O O . VAL A 1 184 ? -8.343 -6.973 3.663 1.00 95.75 184 VAL A O 1
ATOM 1462 N N . ILE A 1 185 ? -6.536 -8.301 3.618 1.00 95.25 185 ILE A N 1
ATOM 1463 C CA . ILE A 1 185 ? -6.554 -8.584 2.185 1.00 95.25 185 ILE A CA 1
ATOM 1464 C C . ILE A 1 185 ? -6.402 -10.084 2.009 1.00 95.25 185 ILE A C 1
ATOM 1466 O O . ILE A 1 185 ? -5.541 -10.689 2.647 1.00 95.25 185 ILE A O 1
ATOM 1470 N N . GLN A 1 186 ? -7.183 -10.666 1.107 1.00 94.94 186 GLN A N 1
ATOM 1471 C CA . GLN A 1 186 ? -7.063 -12.059 0.710 1.00 94.94 186 GLN A CA 1
ATOM 1472 C C . GLN A 1 186 ? -6.454 -12.152 -0.695 1.00 94.94 186 GLN A C 1
ATOM 1474 O O . GLN A 1 186 ? -6.841 -11.424 -1.607 1.00 94.94 186 GLN A O 1
ATOM 1479 N N . GLN A 1 187 ? -5.464 -13.033 -0.869 1.00 93.94 187 GLN A N 1
ATOM 1480 C CA . GLN A 1 187 ? -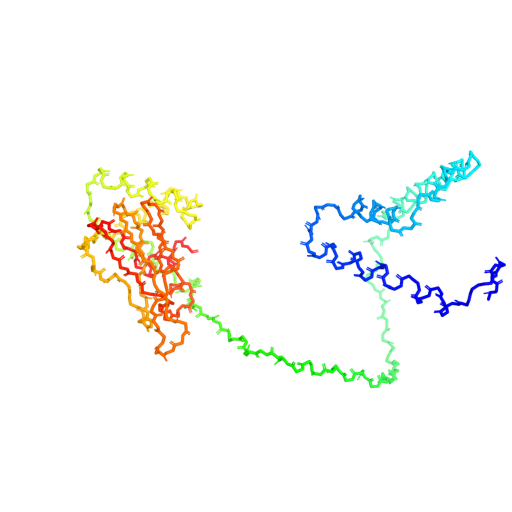4.855 -13.272 -2.179 1.00 93.94 187 GLN A CA 1
ATOM 1481 C C . GLN A 1 187 ? -5.897 -13.813 -3.163 1.00 93.94 187 GLN A C 1
ATOM 1483 O O . GLN A 1 187 ? -6.604 -14.766 -2.840 1.00 93.94 187 GLN A O 1
ATOM 1488 N N . GLY A 1 188 ? -5.902 -13.266 -4.379 1.00 91.81 188 GLY A N 1
ATOM 1489 C CA . GLY A 1 188 ? -6.798 -13.657 -5.466 1.00 91.81 188 GLY A CA 1
ATOM 1490 C C . GLY A 1 188 ? -8.092 -12.850 -5.542 1.00 91.81 188 GLY A C 1
ATOM 1491 O O . GLY A 1 188 ? -8.735 -12.893 -6.585 1.00 91.81 188 GLY A O 1
ATOM 1492 N N . ASP A 1 189 ? -8.432 -12.090 -4.501 1.00 91.38 189 ASP A N 1
ATOM 1493 C CA . ASP A 1 189 ? -9.609 -11.222 -4.512 1.00 91.38 189 ASP A CA 1
ATOM 1494 C C . ASP A 1 189 ? -9.361 -9.971 -5.359 1.00 91.38 189 ASP A C 1
ATOM 1496 O O . ASP A 1 189 ? -8.220 -9.535 -5.539 1.00 91.38 189 ASP A O 1
ATOM 1500 N N . ASP A 1 190 ? -10.430 -9.353 -5.848 1.00 88.75 190 ASP A N 1
ATOM 1501 C CA . ASP A 1 190 ? -10.337 -8.063 -6.522 1.00 88.75 190 ASP A CA 1
ATOM 1502 C C . ASP A 1 190 ? -10.081 -6.947 -5.499 1.00 88.75 190 ASP A C 1
ATOM 1504 O O . ASP A 1 190 ? -10.748 -6.826 -4.470 1.00 88.75 190 ASP A O 1
ATOM 1508 N N . GLY A 1 191 ? -9.069 -6.119 -5.762 1.00 83.75 191 GLY A N 1
ATOM 1509 C CA . GLY A 1 191 ? -8.699 -5.015 -4.883 1.00 83.75 191 GLY A CA 1
ATOM 1510 C C . GLY A 1 191 ? -9.244 -3.679 -5.367 1.00 83.75 191 GLY A C 1
ATOM 1511 O O . GLY A 1 191 ? -8.857 -3.227 -6.440 1.00 83.75 191 GLY A O 1
ATOM 1512 N N . ALA A 1 192 ? -10.075 -3.011 -4.566 1.00 84.06 192 ALA A N 1
ATOM 1513 C CA . ALA A 1 192 ? -10.625 -1.686 -4.892 1.00 84.06 192 ALA A CA 1
ATOM 1514 C C . ALA A 1 192 ? -10.113 -0.543 -3.993 1.00 84.06 192 ALA A C 1
ATOM 1516 O O . ALA A 1 192 ? -10.452 0.615 -4.217 1.00 84.06 192 ALA A O 1
ATOM 1517 N N . GLU A 1 193 ? -9.297 -0.858 -2.990 1.00 91.44 193 GLU A N 1
ATOM 1518 C CA . GLU A 1 193 ? -8.778 0.112 -2.020 1.00 91.44 193 GLU A CA 1
ATOM 1519 C C . GLU A 1 193 ? -7.318 -0.182 -1.655 1.00 91.44 193 GLU A C 1
ATOM 1521 O O . GLU A 1 193 ? -6.857 -1.326 -1.736 1.00 91.44 193 GLU A O 1
ATOM 1526 N N . LEU A 1 194 ? -6.570 0.843 -1.278 1.00 93.00 194 LEU A N 1
ATOM 1527 C CA . LEU A 1 194 ? -5.253 0.701 -0.656 1.00 93.00 194 LEU A CA 1
ATOM 1528 C C . LEU A 1 194 ? -5.379 0.932 0.846 1.00 93.00 194 LEU A C 1
ATOM 1530 O O . LEU A 1 194 ? -6.335 1.559 1.297 1.00 93.00 194 LEU A O 1
ATOM 1534 N N . PHE A 1 195 ? -4.388 0.476 1.607 1.00 94.94 195 PHE A N 1
ATOM 1535 C CA . PHE A 1 195 ? -4.322 0.708 3.045 1.00 94.94 195 PHE A CA 1
ATOM 1536 C C . PHE A 1 195 ? -2.985 1.330 3.434 1.00 94.94 195 PHE A C 1
ATOM 1538 O O . PHE A 1 195 ? -1.934 0.934 2.930 1.00 94.94 195 PHE A O 1
ATOM 1545 N N . LEU A 1 196 ? -3.040 2.273 4.369 1.00 94.88 196 LEU A N 1
ATOM 1546 C CA . LEU A 1 196 ? -1.899 2.843 5.074 1.00 94.88 196 LEU A CA 1
ATOM 1547 C C . LEU A 1 196 ? -1.933 2.370 6.526 1.00 94.88 196 LEU A C 1
ATOM 1549 O O . LEU A 1 196 ? -2.967 2.463 7.189 1.00 94.88 196 LEU A O 1
ATOM 1553 N N . VAL A 1 197 ? -0.805 1.885 7.035 1.00 95.38 197 VAL A N 1
ATOM 1554 C CA . VAL A 1 197 ? -0.694 1.443 8.426 1.00 95.38 197 VAL A CA 1
ATOM 1555 C C . VAL A 1 197 ? -0.536 2.657 9.334 1.00 95.38 197 VAL A C 1
ATOM 1557 O O . VAL A 1 197 ? 0.472 3.361 9.278 1.00 95.38 197 VAL A O 1
ATOM 1560 N N . GLY A 1 198 ? -1.536 2.905 10.179 1.00 93.56 198 GLY A N 1
ATOM 1561 C CA . GLY A 1 198 ? -1.486 3.936 11.212 1.00 93.56 198 GLY A CA 1
ATOM 1562 C C . GLY A 1 198 ? -0.815 3.433 12.487 1.00 93.56 198 GLY A C 1
ATOM 1563 O O . GLY A 1 198 ? 0.128 4.055 12.978 1.00 93.56 198 GLY A O 1
ATOM 1564 N N . GLU A 1 199 ? -1.291 2.295 12.999 1.00 94.50 199 GLU A N 1
ATOM 1565 C CA . GLU A 1 199 ? -0.814 1.657 14.231 1.00 94.50 199 GLU A CA 1
ATOM 1566 C C . GLU A 1 199 ? -0.864 0.123 14.134 1.00 94.50 199 GLU A C 1
ATOM 1568 O O . GLU A 1 199 ? -1.643 -0.447 13.365 1.00 94.50 199 GLU A O 1
ATOM 1573 N N . GLY A 1 200 ? -0.050 -0.550 14.951 1.00 95.00 200 GLY A N 1
ATOM 1574 C CA . GLY A 1 200 ? 0.069 -2.009 14.985 1.00 95.00 200 GLY A CA 1
ATOM 1575 C C . GLY A 1 200 ? 1.024 -2.574 13.929 1.00 95.00 200 GLY A C 1
ATOM 1576 O O . GLY A 1 200 ? 1.773 -1.835 13.296 1.00 95.00 200 GLY A O 1
ATOM 1577 N N . ALA A 1 201 ? 1.006 -3.896 13.759 1.00 95.62 201 ALA A N 1
ATOM 1578 C CA . ALA A 1 201 ? 1.854 -4.610 12.806 1.00 95.62 201 ALA A CA 1
ATOM 1579 C C . ALA A 1 201 ? 1.047 -5.633 12.001 1.00 95.62 201 ALA A C 1
ATOM 1581 O O . ALA A 1 201 ? 0.124 -6.260 12.528 1.00 95.62 201 ALA A O 1
ATOM 1582 N N . LEU A 1 202 ? 1.420 -5.836 10.735 1.00 97.81 202 LEU A N 1
ATOM 1583 C CA . LEU A 1 202 ? 0.771 -6.794 9.836 1.00 97.81 202 LEU A CA 1
ATOM 1584 C C . LEU A 1 202 ? 1.788 -7.707 9.160 1.00 97.81 202 LEU A C 1
ATOM 1586 O O . LEU A 1 202 ? 2.952 -7.359 8.994 1.00 97.81 202 LEU A O 1
ATOM 1590 N N . GLU A 1 203 ? 1.333 -8.877 8.734 1.00 97.31 203 GLU A N 1
ATOM 1591 C CA . GLU A 1 203 ? 2.146 -9.877 8.053 1.00 97.31 203 GLU A CA 1
ATOM 1592 C C . GLU A 1 203 ? 1.561 -10.190 6.676 1.00 97.31 203 GLU A C 1
ATOM 1594 O O . GLU A 1 203 ? 0.359 -10.420 6.521 1.00 97.31 203 GLU A O 1
ATOM 1599 N N . CYS A 1 204 ? 2.431 -10.200 5.670 1.00 96.62 204 CYS A N 1
ATOM 1600 C CA . CYS A 1 204 ? 2.113 -10.516 4.287 1.00 96.62 204 CYS A CA 1
ATOM 1601 C C . CYS A 1 204 ? 2.493 -11.961 3.979 1.00 96.62 204 CYS A C 1
ATOM 1603 O O . CYS A 1 204 ? 3.647 -12.352 4.159 1.00 96.62 204 CYS A O 1
ATOM 1605 N N . PHE A 1 205 ? 1.544 -12.729 3.460 1.00 95.81 205 PHE A N 1
ATOM 1606 C CA . PHE A 1 205 ? 1.713 -14.117 3.058 1.00 95.81 205 PHE A CA 1
ATOM 1607 C C . PHE A 1 205 ? 1.351 -14.290 1.589 1.00 95.81 205 PHE A C 1
ATOM 1609 O O . PHE A 1 205 ? 0.322 -13.791 1.136 1.00 95.81 205 PHE A O 1
ATOM 1616 N N . ARG A 1 206 ? 2.151 -15.047 0.843 1.00 94.12 206 ARG A N 1
ATOM 1617 C CA . ARG A 1 206 ? 1.863 -15.368 -0.556 1.00 94.12 206 ARG A CA 1
ATOM 1618 C C . ARG A 1 206 ? 1.926 -16.867 -0.783 1.00 94.12 206 ARG A C 1
ATOM 1620 O O . ARG A 1 206 ? 2.875 -17.532 -0.388 1.00 94.12 206 ARG A O 1
ATOM 1627 N N . VAL A 1 207 ? 0.923 -17.375 -1.482 1.00 93.25 207 VAL A N 1
ATOM 1628 C CA . VAL A 1 207 ? 0.882 -18.741 -1.999 1.00 93.25 207 VAL A CA 1
ATOM 1629 C C . VAL A 1 207 ? 1.425 -18.713 -3.427 1.00 93.25 207 VAL A C 1
ATOM 1631 O O . VAL A 1 207 ? 0.832 -18.081 -4.304 1.00 93.25 207 VAL A O 1
ATOM 1634 N N . MET A 1 208 ? 2.578 -19.349 -3.655 1.00 87.12 208 MET A N 1
ATOM 1635 C CA . MET A 1 208 ? 3.280 -19.333 -4.948 1.00 87.12 208 MET A CA 1
ATOM 1636 C C . MET A 1 208 ? 2.614 -20.243 -5.983 1.00 87.12 208 MET A C 1
ATOM 1638 O O . MET A 1 208 ? 2.448 -19.857 -7.141 1.00 87.12 208 MET A O 1
ATOM 1642 N N . LYS A 1 209 ? 2.208 -21.448 -5.571 1.00 86.25 209 LYS A N 1
ATOM 1643 C CA . LYS A 1 209 ? 1.436 -22.383 -6.393 1.00 86.25 209 LYS A CA 1
ATOM 1644 C C . LYS A 1 209 ? 0.202 -22.831 -5.636 1.00 86.25 209 LYS A C 1
ATOM 1646 O O . LYS A 1 209 ? 0.203 -22.948 -4.416 1.00 86.25 209 LYS A O 1
ATOM 1651 N N . LYS A 1 210 ? -0.871 -23.094 -6.378 1.00 78.88 210 LYS A N 1
ATOM 1652 C CA . LYS A 1 210 ? -2.144 -23.533 -5.807 1.00 78.88 210 LYS A CA 1
ATOM 1653 C C . LYS A 1 210 ? -1.939 -24.859 -5.057 1.00 78.88 210 LYS A C 1
ATOM 1655 O O . LYS A 1 210 ? -1.702 -25.877 -5.699 1.00 78.88 210 LYS A O 1
ATOM 1660 N N . GLY A 1 211 ? -2.042 -24.821 -3.728 1.00 77.44 211 GLY A N 1
ATOM 1661 C CA . GLY A 1 211 ? -1.841 -25.975 -2.842 1.00 77.44 211 GLY A CA 1
ATOM 1662 C C . GLY A 1 211 ? -0.562 -25.938 -1.998 1.00 77.44 211 GLY A C 1
ATOM 1663 O O . GLY A 1 211 ? -0.425 -26.793 -1.131 1.00 77.44 211 GLY A O 1
ATOM 1664 N N . ASP A 1 212 ? 0.332 -24.968 -2.217 1.00 86.44 212 ASP A N 1
ATOM 1665 C CA . ASP A 1 212 ? 1.488 -24.747 -1.340 1.00 86.44 212 ASP A CA 1
ATOM 1666 C C . ASP A 1 212 ? 1.069 -24.036 -0.044 1.00 86.44 212 ASP A C 1
ATOM 1668 O O . ASP A 1 212 ? 0.093 -23.275 -0.017 1.00 86.44 212 ASP A O 1
ATOM 1672 N N . ASP A 1 213 ? 1.850 -24.246 1.017 1.00 88.62 213 ASP A N 1
ATOM 1673 C CA . ASP A 1 213 ? 1.690 -23.504 2.264 1.00 88.62 213 ASP A CA 1
ATOM 1674 C C . ASP A 1 213 ? 1.991 -22.005 2.052 1.00 88.62 213 ASP A C 1
ATOM 1676 O O . ASP A 1 213 ? 2.885 -21.653 1.273 1.00 88.62 213 ASP A O 1
ATOM 1680 N N . PRO A 1 214 ? 1.271 -21.091 2.732 1.00 91.06 214 PRO A N 1
ATOM 1681 C CA . PRO A 1 214 ? 1.518 -19.660 2.607 1.00 91.06 214 PRO A CA 1
ATOM 1682 C C . PRO A 1 214 ? 2.919 -19.290 3.110 1.00 91.06 214 PRO A C 1
ATOM 1684 O O . PRO A 1 214 ? 3.237 -19.470 4.285 1.00 91.06 214 PRO A O 1
ATOM 1687 N N . GLU A 1 215 ? 3.739 -18.706 2.240 1.00 93.81 215 GLU A N 1
ATOM 1688 C CA . GLU A 1 215 ? 5.066 -18.211 2.603 1.00 93.81 215 GLU A CA 1
ATOM 1689 C C . GLU A 1 215 ? 4.964 -16.768 3.104 1.00 93.81 215 GLU A C 1
ATOM 1691 O O . GLU A 1 215 ? 4.347 -15.919 2.454 1.00 93.81 215 GLU A O 1
ATOM 1696 N N . LYS A 1 216 ? 5.576 -16.469 4.253 1.00 94.50 216 LYS A N 1
ATOM 1697 C CA . LYS A 1 216 ? 5.649 -15.102 4.780 1.00 94.50 216 LYS A CA 1
ATOM 1698 C C . LYS A 1 216 ? 6.659 -14.283 3.976 1.00 94.50 216 LYS A C 1
ATOM 1700 O O . LYS A 1 216 ? 7.838 -14.615 3.941 1.00 94.50 216 LYS A O 1
ATOM 1705 N N . ILE A 1 217 ? 6.195 -13.194 3.371 1.00 94.06 217 ILE A N 1
ATOM 1706 C CA . ILE A 1 217 ? 6.978 -12.362 2.447 1.00 94.06 217 ILE A CA 1
ATOM 1707 C C . ILE A 1 217 ? 7.560 -11.127 3.136 1.00 94.06 217 ILE A C 1
ATOM 1709 O O . ILE A 1 217 ? 8.712 -10.772 2.900 1.00 94.06 217 ILE A O 1
ATOM 1713 N N . LYS A 1 218 ? 6.753 -10.435 3.946 1.00 94.44 218 LYS A N 1
ATOM 1714 C CA . LYS A 1 218 ? 7.114 -9.148 4.559 1.00 94.44 218 LYS A CA 1
ATOM 1715 C C . LYS A 1 218 ? 6.259 -8.887 5.805 1.00 94.44 218 LYS A C 1
ATOM 1717 O O . LYS A 1 218 ? 5.128 -9.364 5.884 1.00 94.44 218 LYS A O 1
ATOM 1722 N N . GLU A 1 219 ? 6.792 -8.122 6.755 1.00 95.75 219 GLU A N 1
ATOM 1723 C CA . GLU A 1 219 ? 6.010 -7.462 7.809 1.00 95.75 219 GLU A CA 1
ATOM 1724 C C . GLU A 1 219 ? 5.806 -5.979 7.471 1.00 95.75 219 GLU A C 1
ATOM 1726 O O . GLU A 1 219 ? 6.692 -5.354 6.886 1.00 95.75 219 GLU A O 1
ATOM 1731 N N . TYR A 1 220 ? 4.641 -5.440 7.822 1.00 95.25 220 TYR A N 1
ATOM 1732 C CA . TYR A 1 220 ? 4.299 -4.031 7.656 1.00 95.25 220 TYR A CA 1
ATOM 1733 C C . TYR A 1 220 ? 4.212 -3.335 9.008 1.00 95.25 220 TYR A C 1
ATOM 1735 O O . TYR A 1 220 ? 3.590 -3.852 9.942 1.00 95.25 220 TYR A O 1
ATOM 1743 N N . GLU A 1 221 ? 4.793 -2.143 9.063 1.00 94.56 221 GLU A N 1
ATOM 1744 C CA . GLU A 1 221 ? 4.861 -1.291 10.246 1.00 94.56 221 GLU A CA 1
ATOM 1745 C C . GLU A 1 221 ? 4.165 0.060 10.001 1.00 94.56 221 GLU A C 1
ATOM 1747 O O . GLU A 1 221 ? 3.870 0.413 8.856 1.00 94.56 221 GLU A O 1
ATOM 1752 N N . PRO A 1 222 ? 3.881 0.846 11.056 1.00 93.31 222 PRO A N 1
ATOM 1753 C CA . PRO A 1 222 ? 3.269 2.162 10.910 1.00 93.31 222 PRO A CA 1
ATOM 1754 C C . PRO A 1 222 ? 4.027 3.081 9.941 1.00 93.31 222 PRO A C 1
ATOM 1756 O O . PRO A 1 222 ? 5.202 3.375 10.152 1.00 93.31 222 PRO A O 1
ATOM 1759 N N . GLY A 1 223 ? 3.329 3.582 8.919 1.00 91.00 223 GLY A N 1
ATOM 1760 C CA . GLY A 1 223 ? 3.893 4.369 7.813 1.00 91.00 223 GLY A CA 1
ATOM 1761 C C . GLY A 1 223 ? 4.034 3.591 6.499 1.00 91.00 223 GLY A C 1
ATOM 1762 O O . GLY A 1 223 ? 4.116 4.205 5.434 1.00 91.00 223 GLY A O 1
ATOM 1763 N N . ASP A 1 224 ? 3.990 2.257 6.536 1.00 92.75 224 ASP A N 1
ATOM 1764 C CA . ASP A 1 224 ? 3.911 1.453 5.320 1.00 92.75 224 ASP A CA 1
ATOM 1765 C C . ASP A 1 224 ? 2.526 1.563 4.664 1.00 92.75 224 ASP A C 1
ATOM 1767 O O . ASP A 1 224 ? 1.492 1.635 5.334 1.00 92.75 224 ASP A O 1
ATOM 1771 N N . ALA A 1 225 ? 2.503 1.497 3.332 1.00 92.69 225 ALA A N 1
ATOM 1772 C CA . ALA A 1 225 ? 1.286 1.333 2.545 1.00 92.69 225 ALA A CA 1
ATOM 1773 C C . ALA A 1 225 ? 1.317 0.002 1.782 1.00 92.69 225 ALA A C 1
ATOM 1775 O O . ALA A 1 225 ? 2.389 -0.498 1.430 1.00 92.69 225 ALA A O 1
ATOM 1776 N N . PHE A 1 226 ? 0.141 -0.569 1.529 1.00 93.56 226 PHE A N 1
ATOM 1777 C CA . PHE A 1 226 ? -0.003 -1.791 0.745 1.00 93.56 226 PHE A CA 1
ATOM 1778 C C . PHE A 1 226 ? -1.331 -1.852 -0.014 1.00 93.56 226 PHE A C 1
ATOM 1780 O O . PHE A 1 226 ? -2.322 -1.207 0.334 1.00 93.56 226 PHE A O 1
ATOM 1787 N N . GLY A 1 227 ? -1.361 -2.700 -1.042 1.00 90.06 227 GLY A N 1
ATOM 1788 C CA . GLY A 1 227 ? -2.544 -2.933 -1.869 1.00 90.06 227 GLY A CA 1
ATOM 1789 C C . GLY A 1 227 ? -2.617 -2.044 -3.112 1.00 90.06 227 GLY A C 1
ATOM 1790 O O . GLY A 1 227 ? -3.547 -2.190 -3.899 1.00 90.0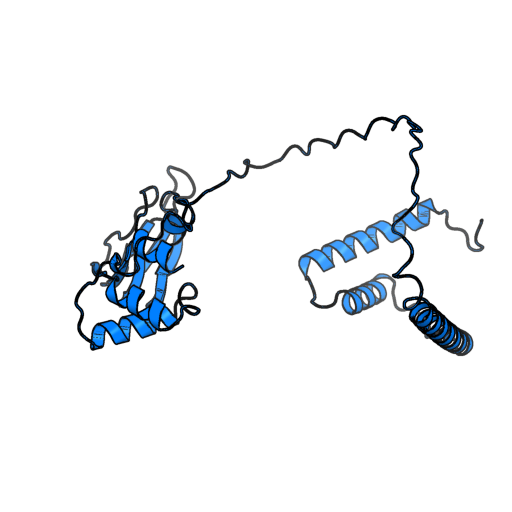6 227 GLY A O 1
ATOM 1791 N N . GLU A 1 228 ? -1.615 -1.202 -3.334 1.00 88.38 228 GLU A N 1
ATOM 1792 C CA . GLU A 1 228 ? -1.465 -0.277 -4.455 1.00 88.38 228 GLU A CA 1
ATOM 1793 C C . GLU A 1 228 ? -1.453 -0.972 -5.821 1.00 88.38 228 GLU A C 1
ATOM 1795 O O . GLU A 1 228 ? -2.026 -0.465 -6.781 1.00 88.38 228 GLU A O 1
ATOM 1800 N N . LEU A 1 229 ? -0.880 -2.177 -5.913 1.00 85.62 229 LEU A N 1
ATOM 1801 C CA . LEU A 1 229 ? -0.764 -2.900 -7.186 1.00 85.62 229 LEU A CA 1
ATOM 1802 C C . LEU A 1 229 ? -2.122 -3.192 -7.830 1.00 85.62 229 LEU A C 1
ATOM 1804 O O . LEU A 1 229 ? -2.260 -3.115 -9.050 1.00 85.62 229 LEU A O 1
ATOM 1808 N N . ALA A 1 230 ? -3.131 -3.503 -7.012 1.00 85.06 230 ALA A N 1
ATOM 1809 C CA . ALA A 1 230 ? -4.475 -3.749 -7.519 1.00 85.06 230 ALA A CA 1
ATOM 1810 C C . ALA A 1 230 ? -5.079 -2.476 -8.122 1.00 85.06 230 ALA A C 1
ATOM 1812 O O . ALA A 1 230 ? -5.794 -2.548 -9.121 1.00 85.06 230 ALA A O 1
ATOM 1813 N N . LEU A 1 231 ? -4.757 -1.310 -7.557 1.00 84.94 231 LEU A N 1
ATOM 1814 C CA . LEU A 1 231 ? -5.251 -0.021 -8.028 1.00 84.94 231 LEU A CA 1
ATOM 1815 C C . LEU A 1 231 ? -4.551 0.371 -9.332 1.00 84.94 231 LEU A C 1
ATOM 1817 O O . LEU A 1 231 ? -5.228 0.682 -10.307 1.00 84.94 231 LEU A O 1
ATOM 1821 N N . LEU A 1 232 ? -3.227 0.218 -9.387 1.00 82.94 232 LEU A N 1
ATOM 1822 C CA . LEU A 1 232 ? -2.406 0.587 -10.543 1.00 82.94 232 LEU A CA 1
ATOM 1823 C C . LEU A 1 232 ? -2.652 -0.274 -11.786 1.00 82.94 232 LEU A C 1
ATOM 1825 O O . LEU A 1 232 ? -2.630 0.240 -12.900 1.00 82.94 232 LEU A O 1
ATOM 1829 N N . TYR A 1 233 ? -2.854 -1.583 -11.623 1.00 81.94 233 TYR A N 1
ATOM 1830 C CA . TYR A 1 233 ? -2.887 -2.514 -12.761 1.00 81.94 233 TYR A CA 1
ATOM 1831 C C . TYR A 1 233 ? -4.223 -3.223 -12.959 1.00 81.94 233 TYR A C 1
ATOM 1833 O O . TYR A 1 233 ? -4.336 -4.049 -13.863 1.00 81.94 233 TYR A O 1
ATOM 1841 N N . ASN A 1 234 ? -5.221 -2.918 -12.125 1.00 82.06 234 ASN A N 1
ATOM 1842 C CA . ASN A 1 234 ? -6.510 -3.612 -12.102 1.00 82.06 234 ASN A CA 1
ATOM 1843 C C . ASN A 1 234 ? -6.349 -5.145 -12.071 1.00 82.06 234 ASN A C 1
ATOM 1845 O O . ASN A 1 234 ? -7.015 -5.887 -12.791 1.00 82.06 234 ASN A O 1
ATOM 1849 N N . THR A 1 235 ? -5.391 -5.611 -11.269 1.00 85.44 235 THR A N 1
ATOM 1850 C CA . THR A 1 235 ? -5.085 -7.033 -11.091 1.00 85.44 235 THR A CA 1
ATOM 1851 C C . THR A 1 235 ? -5.595 -7.537 -9.743 1.00 85.44 235 THR A C 1
ATOM 1853 O O . THR A 1 235 ? -5.602 -6.761 -8.779 1.00 85.44 235 THR A O 1
ATOM 1856 N N . PRO A 1 236 ? -5.909 -8.840 -9.619 1.00 90.62 236 PRO A N 1
ATOM 1857 C CA . PRO A 1 236 ? -6.227 -9.449 -8.334 1.00 90.62 236 PRO A CA 1
ATOM 1858 C C . PRO A 1 236 ? -5.118 -9.247 -7.298 1.00 90.62 236 PRO A C 1
ATOM 1860 O O . PRO A 1 236 ? -3.937 -9.087 -7.628 1.00 90.62 236 PRO A O 1
ATOM 1863 N N . ARG A 1 237 ? -5.485 -9.293 -6.019 1.00 93.75 237 ARG A N 1
ATOM 1864 C CA . ARG A 1 237 ? -4.561 -9.148 -4.892 1.00 93.75 237 ARG A CA 1
ATOM 1865 C C . ARG A 1 237 ? -3.487 -10.231 -4.944 1.00 93.75 237 ARG A C 1
ATOM 1867 O O . ARG A 1 237 ? -3.776 -11.425 -4.903 1.00 93.75 237 ARG A O 1
ATOM 1874 N N . ALA A 1 238 ? -2.228 -9.805 -4.999 1.00 91.31 238 ALA A N 1
ATOM 1875 C CA . ALA A 1 238 ? -1.088 -10.704 -5.177 1.00 91.31 238 ALA A CA 1
ATOM 1876 C C . ALA A 1 238 ? -0.728 -11.524 -3.924 1.00 91.31 238 ALA A C 1
ATOM 1878 O O . ALA A 1 238 ? -0.009 -12.516 -4.033 1.00 91.31 238 ALA A O 1
ATOM 1879 N N . ALA A 1 239 ? -1.190 -11.106 -2.745 1.00 94.31 239 ALA A N 1
ATOM 1880 C CA . ALA A 1 239 ? -0.856 -11.708 -1.460 1.00 94.31 239 ALA A CA 1
ATOM 1881 C C . ALA A 1 239 ? -1.991 -11.506 -0.446 1.00 94.31 239 ALA A C 1
ATOM 1883 O O . ALA A 1 239 ? -2.860 -10.652 -0.626 1.00 94.31 239 ALA A O 1
ATOM 1884 N N . THR A 1 240 ? -1.966 -12.308 0.614 1.00 95.44 240 THR A N 1
ATOM 1885 C CA . THR A 1 240 ? -2.861 -12.222 1.770 1.00 95.44 240 THR A CA 1
ATOM 1886 C C . THR A 1 240 ? -2.170 -11.422 2.866 1.00 95.44 240 THR A C 1
ATOM 1888 O O . THR A 1 240 ? -1.008 -11.682 3.164 1.00 95.44 240 THR A O 1
ATOM 1891 N N . ILE A 1 241 ? -2.861 -10.481 3.500 1.00 96.69 241 ILE A N 1
ATOM 1892 C CA . ILE A 1 241 ? -2.314 -9.676 4.597 1.00 96.69 241 ILE A CA 1
ATOM 1893 C C . ILE A 1 241 ? -3.167 -9.884 5.838 1.00 96.69 241 ILE A C 1
ATOM 1895 O O . ILE A 1 241 ? -4.393 -9.762 5.782 1.00 96.69 241 ILE A O 1
ATOM 1899 N N . LYS A 1 242 ? -2.513 -10.194 6.958 1.00 97.00 242 LYS A N 1
ATOM 1900 C CA . LYS A 1 242 ? -3.158 -10.438 8.250 1.00 97.00 242 LYS A CA 1
ATOM 1901 C C . LYS A 1 242 ? -2.614 -9.502 9.317 1.00 97.00 242 LYS A C 1
ATOM 1903 O O . LYS A 1 242 ? -1.419 -9.214 9.338 1.00 97.00 242 LYS A O 1
ATOM 1908 N N . ALA A 1 243 ? -3.483 -9.051 10.210 1.00 97.56 243 ALA A N 1
ATOM 1909 C CA . ALA A 1 243 ? -3.089 -8.274 11.373 1.00 97.56 243 ALA A CA 1
ATOM 1910 C C . ALA A 1 243 ? -2.334 -9.174 12.366 1.00 97.56 243 ALA A C 1
ATOM 1912 O O . ALA A 1 243 ? -2.820 -10.240 12.740 1.00 97.56 243 ALA A O 1
ATOM 1913 N N . LYS A 1 244 ? -1.132 -8.769 12.777 1.00 96.25 244 LYS A N 1
ATOM 1914 C CA . LYS A 1 244 ? -0.313 -9.481 13.774 1.00 96.25 244 LYS A CA 1
ATOM 1915 C C . LYS A 1 244 ? -0.695 -9.058 15.191 1.00 96.25 244 LYS A C 1
ATOM 1917 O O . LYS A 1 244 ? -0.738 -9.879 16.102 1.00 96.25 244 LYS A O 1
ATOM 1922 N N . SER A 1 245 ? -0.983 -7.772 15.354 1.00 96.06 245 SER A N 1
ATOM 1923 C CA . SER A 1 245 ? -1.522 -7.148 16.562 1.00 96.06 245 SER A CA 1
ATOM 1924 C C . SER A 1 245 ? -2.846 -6.458 16.238 1.00 96.06 245 SER A C 1
ATOM 1926 O O . SER A 1 245 ? -3.274 -6.458 15.088 1.00 96.06 245 SER A O 1
ATOM 1928 N N . GLN A 1 246 ? -3.478 -5.835 17.233 1.00 97.12 246 GLN A N 1
ATOM 1929 C CA . GLN A 1 246 ? -4.535 -4.871 16.950 1.00 97.12 246 GLN A CA 1
ATOM 1930 C C . GLN A 1 246 ? -3.928 -3.754 16.093 1.00 97.12 246 GLN A C 1
ATOM 1932 O O . GLN A 1 246 ? -2.852 -3.241 16.425 1.00 97.12 246 GLN A O 1
ATOM 1937 N N . SER A 1 247 ? -4.572 -3.446 14.970 1.00 96.88 247 SER A N 1
ATOM 1938 C CA . SER A 1 247 ? -4.047 -2.526 13.965 1.00 96.88 247 SER A CA 1
ATOM 1939 C C . SER A 1 247 ? -5.098 -1.516 13.541 1.00 96.88 247 SER A C 1
ATOM 1941 O O . SER A 1 247 ? -6.246 -1.872 13.276 1.00 96.88 247 SER A O 1
ATOM 1943 N N . VAL A 1 248 ? -4.673 -0.260 13.429 1.00 96.12 248 VAL A N 1
ATOM 1944 C CA . VAL A 1 248 ? -5.471 0.839 12.879 1.00 96.12 248 VAL A CA 1
ATOM 1945 C C . VAL A 1 248 ? -4.934 1.125 11.486 1.00 96.12 248 VAL A C 1
ATOM 1947 O O . VAL A 1 248 ? -3.761 1.473 11.323 1.00 96.12 248 VAL A O 1
ATOM 1950 N N . LEU A 1 249 ? -5.784 0.950 10.480 1.00 96.12 249 LEU A N 1
ATOM 1951 C CA . LEU A 1 249 ? -5.464 1.189 9.080 1.00 96.12 249 LEU A CA 1
ATOM 1952 C C . LEU A 1 249 ? -6.295 2.344 8.536 1.00 96.12 249 LEU A C 1
ATOM 1954 O O . LEU A 1 249 ? -7.454 2.506 8.904 1.00 96.12 249 LEU A O 1
ATOM 1958 N N . TYR A 1 250 ? -5.726 3.089 7.599 1.00 95.06 250 TYR A N 1
ATOM 1959 C CA . TYR A 1 250 ? -6.449 4.090 6.826 1.00 95.06 250 TYR A CA 1
ATOM 1960 C C . TYR A 1 250 ? -6.621 3.586 5.395 1.00 95.06 250 TYR A C 1
ATOM 1962 O O . TYR A 1 250 ? -5.629 3.394 4.691 1.00 95.06 250 TYR A O 1
ATOM 1970 N N . SER A 1 251 ? -7.858 3.333 4.969 1.00 94.50 251 SER A N 1
ATOM 1971 C CA . SER A 1 251 ? -8.159 2.882 3.608 1.00 94.50 251 SER A CA 1
ATOM 1972 C C . SER A 1 251 ? -8.474 4.048 2.679 1.00 94.50 251 SER A C 1
ATOM 1974 O O . SER A 1 251 ? -9.224 4.943 3.065 1.00 94.50 251 SER A O 1
ATOM 1976 N N . LEU A 1 252 ? -7.952 4.009 1.453 1.00 92.81 252 LEU A N 1
ATOM 1977 C CA . LEU A 1 252 ? -8.272 4.956 0.381 1.00 92.81 252 LEU A CA 1
ATOM 1978 C C . LEU A 1 252 ? -8.822 4.196 -0.830 1.00 92.81 252 LEU A C 1
ATOM 1980 O O . LEU A 1 252 ? -8.282 3.162 -1.228 1.00 92.81 252 LEU A O 1
ATOM 1984 N N . ASP A 1 253 ? -9.898 4.711 -1.408 1.00 89.94 253 ASP A N 1
ATOM 1985 C CA . ASP A 1 253 ? -10.582 4.136 -2.559 1.00 89.94 253 ASP A CA 1
ATOM 1986 C C . ASP A 1 253 ? -9.825 4.375 -3.876 1.00 89.94 253 ASP A C 1
ATOM 1988 O O . ASP A 1 253 ? -9.083 5.346 -4.034 1.00 89.94 253 ASP A O 1
ATOM 1992 N N . ARG A 1 254 ? -10.046 3.482 -4.848 1.00 87.00 254 ARG A N 1
ATOM 1993 C CA . ARG A 1 254 ? -9.468 3.567 -6.199 1.00 87.00 254 ARG A CA 1
ATOM 1994 C C . ARG A 1 254 ? -9.764 4.895 -6.894 1.00 87.00 254 ARG A C 1
ATOM 1996 O O . ARG A 1 254 ? -8.864 5.451 -7.514 1.00 87.00 254 ARG A O 1
ATOM 2003 N N . ASP A 1 255 ? -11.000 5.379 -6.797 1.00 84.12 255 ASP A N 1
ATOM 2004 C CA . ASP A 1 255 ? -11.441 6.594 -7.486 1.00 84.12 255 ASP A CA 1
ATOM 2005 C C . ASP A 1 255 ? -10.648 7.815 -7.006 1.00 84.12 255 ASP A C 1
ATOM 2007 O O . ASP A 1 255 ? -10.134 8.578 -7.827 1.00 84.12 255 ASP A O 1
ATOM 2011 N N . THR A 1 256 ? -10.510 7.982 -5.687 1.00 86.38 256 THR A N 1
ATOM 2012 C CA . THR A 1 256 ? -9.701 9.066 -5.117 1.00 86.38 256 THR A CA 1
ATOM 2013 C C . THR A 1 256 ? -8.210 8.873 -5.386 1.00 86.38 256 THR A C 1
ATOM 2015 O O . THR A 1 256 ? -7.516 9.845 -5.674 1.00 86.38 256 THR A O 1
ATOM 2018 N N . PHE A 1 257 ? -7.705 7.636 -5.341 1.00 86.62 257 PHE A N 1
ATOM 2019 C CA . PHE A 1 257 ? -6.304 7.350 -5.653 1.00 86.62 257 PHE A CA 1
ATOM 2020 C C . PHE A 1 257 ? -5.940 7.760 -7.087 1.00 86.62 257 PHE A C 1
ATOM 2022 O O . PHE A 1 257 ? -5.023 8.552 -7.265 1.00 86.62 257 PHE A O 1
ATOM 2029 N N . ASN A 1 258 ? -6.706 7.312 -8.086 1.00 82.75 258 ASN A N 1
ATOM 2030 C CA . ASN A 1 258 ? -6.461 7.600 -9.508 1.00 82.75 258 ASN A CA 1
ATOM 2031 C C . ASN A 1 258 ? -6.675 9.075 -9.888 1.00 82.75 258 ASN A C 1
ATOM 2033 O O . ASN A 1 258 ? -6.257 9.515 -10.957 1.00 82.75 258 ASN A O 1
ATOM 2037 N N . LEU A 1 259 ? -7.372 9.845 -9.047 1.00 79.81 259 LEU A N 1
ATOM 2038 C CA . LEU A 1 259 ? -7.516 11.288 -9.232 1.00 79.81 259 LEU A CA 1
ATOM 2039 C C . LEU A 1 259 ? -6.231 12.048 -8.868 1.00 79.81 259 LEU A C 1
ATOM 2041 O O . LEU A 1 259 ? -5.999 13.132 -9.402 1.00 79.81 259 LEU A O 1
ATOM 2045 N N . ILE A 1 260 ? -5.444 11.508 -7.935 1.00 79.56 260 ILE A N 1
ATOM 2046 C CA . ILE A 1 260 ? -4.353 12.219 -7.259 1.00 79.56 260 ILE A CA 1
ATOM 2047 C C . ILE A 1 260 ? -2.973 11.677 -7.655 1.00 79.56 260 ILE A C 1
ATOM 2049 O O . ILE A 1 260 ? -2.023 12.455 -7.746 1.00 79.56 260 ILE A O 1
ATOM 2053 N N . VAL A 1 261 ? -2.866 10.363 -7.872 1.00 72.31 261 VAL A N 1
ATOM 2054 C CA . VAL A 1 261 ? -1.632 9.632 -8.209 1.00 72.31 261 VAL A CA 1
ATOM 2055 C C . VAL A 1 261 ? -1.644 9.241 -9.680 1.00 72.31 261 VAL A C 1
ATOM 2057 O O . VAL A 1 261 ? -0.620 9.499 -10.351 1.00 72.31 261 VAL A O 1
#

Organism: NCBI:txid151035

Radius of gyration: 31.84 Å; chains: 1; bounding box: 76×55×76 Å